Protein AF-0000000077124463 (afdb_homodimer)

pLDDT: mean 80.36, std 15.39, range [31.59, 98.25]

Organism: Malacoplasma penetrans (strain HF-2) (NCBI:txid272633)

Nearest PDB structures (foldseek):
  1mzb-assembly1_A  TM=8.045E-01  e=4.209E-10  Pseudomonas aeruginosa
  4raz-assembly1_A  TM=6.970E-01  e=4.795E-10  Magnetospirillum gryphiswaldense MSR-1 v2
  4rb2-assembly1_D  TM=6.882E-01  e=5.830E-10  Magnetospirillum gryphiswaldense MSR-1 v2
  4i7h-assembly1_A  TM=5.762E-01  e=2.910E-08  Streptococcus pyogenes MGAS315
  4lmy-assembly1_B  TM=5.750E-01  e=1.390E-07  Streptococcus pyogenes NS88.2

Sequence (288 aa):
MKRIMANQKLLEKLNNNKNVRITKIRINILECLNDGYHGHTIKDIIDHLNSKGEKVNVSSVYNTINFLIEEGIIEIVNTLDSKEQAYELINKEDLHIHLYDVTNNKLDKVALPKEIEKAITDFLDSKNLTYENIKLDIYAKKKKMKRIMANQKLLEKLNNNKNVRITKIRINILECLNDGYHGHTIKDIIDHLNSKGEKVNVSSVYNTINFLIEEGIIEIVNTLDSKEQAYELINKEDLHIHLYDVTNNKLDKVALPKEIEKAITDFLDSKNLTYENIKLDIYAKKKK

Solvent-accessible surface area (backbone atoms only — not comparable to full-atom values): 16083 Å² total; per-residue (Å²): 109,70,69,54,47,53,50,44,55,48,47,43,52,44,55,69,39,80,82,48,81,87,42,74,67,56,51,53,50,49,52,54,37,64,50,68,93,53,62,41,32,66,65,52,49,50,52,52,38,46,75,71,68,44,90,72,58,70,66,57,52,52,51,47,50,51,50,35,40,74,70,59,45,32,41,82,40,85,44,91,86,43,100,46,63,16,31,30,64,60,44,78,89,63,43,41,29,44,38,30,31,68,79,77,72,42,79,43,77,39,74,55,51,66,64,38,51,47,35,49,49,53,57,31,47,78,68,48,33,44,73,72,42,65,46,39,38,35,34,24,32,73,58,129,109,70,69,54,47,54,49,44,54,48,48,44,52,44,55,68,37,80,82,47,81,86,42,71,66,55,51,52,50,50,54,53,37,65,50,68,93,54,63,41,31,66,64,53,48,51,53,52,37,46,75,70,69,46,89,72,56,70,65,56,52,50,50,48,50,52,49,35,38,75,70,59,45,32,43,83,40,84,44,94,86,41,100,47,63,16,32,31,64,60,44,76,89,63,43,41,28,45,38,29,31,68,77,75,73,42,79,43,77,38,72,54,50,67,63,38,51,47,36,49,49,52,55,31,48,77,68,49,31,41,73,72,42,66,47,40,38,36,35,23,34,71,59,130

Structure (mmCIF, N/CA/C/O backbone):
data_AF-0000000077124463-model_v1
#
loop_
_entity.id
_entity.type
_entity.pdbx_description
1 polymer 'Ferric uptake regulation protein'
#
loop_
_atom_site.group_PDB
_atom_site.id
_atom_site.type_symbol
_atom_site.label_atom_id
_atom_site.label_alt_id
_atom_site.label_comp_id
_atom_site.label_asym_id
_atom_site.label_entity_id
_atom_site.label_seq_id
_atom_site.pdbx_PDB_ins_code
_atom_site.Cartn_x
_atom_site.Cartn_y
_atom_site.Cartn_z
_atom_site.occupancy
_atom_site.B_iso_or_equiv
_atom_site.auth_seq_id
_atom_site.auth_comp_id
_atom_site.auth_asym_id
_atom_site.auth_atom_id
_atom_site.pdbx_PDB_model_num
ATOM 1 N N . MET A 1 1 ? -1.363 -28.906 4.496 1 31.59 1 MET A N 1
ATOM 2 C CA . MET A 1 1 ? -2.092 -29.062 3.238 1 31.59 1 MET A CA 1
ATOM 3 C C . MET A 1 1 ? -2.391 -27.688 2.619 1 31.59 1 MET A C 1
ATOM 5 O O . MET A 1 1 ? -2.514 -27.578 1.398 1 31.59 1 MET A O 1
ATOM 9 N N . LYS A 1 2 ? -2.73 -26.812 3.559 1 38.75 2 LYS A N 1
ATOM 10 C CA . LYS A 1 2 ? -3.135 -25.469 3.113 1 38.75 2 LYS A CA 1
ATOM 11 C C . LYS A 1 2 ? -1.985 -24.766 2.408 1 38.75 2 LYS A C 1
ATOM 13 O O . LYS A 1 2 ? -2.207 -24 1.46 1 38.75 2 LYS A O 1
ATOM 18 N N . ARG A 1 3 ? -0.81 -25.016 2.988 1 40.81 3 ARG A N 1
ATOM 19 C CA . ARG A 1 3 ? 0.419 -24.453 2.451 1 40.81 3 ARG A CA 1
ATOM 20 C C . ARG A 1 3 ? 0.709 -24.984 1.053 1 40.81 3 ARG A C 1
ATOM 22 O O . ARG A 1 3 ? 1.141 -24.234 0.173 1 40.81 3 ARG A O 1
ATOM 29 N N . ILE A 1 4 ? 0.451 -26.219 0.899 1 42.56 4 ILE A N 1
ATOM 30 C CA . ILE A 1 4 ? 0.667 -26.938 -0.347 1 42.56 4 ILE A CA 1
ATOM 31 C C . ILE A 1 4 ? -0.27 -26.406 -1.427 1 42.56 4 ILE A C 1
ATOM 33 O O . ILE A 1 4 ? 0.137 -26.219 -2.578 1 42.56 4 ILE A O 1
ATOM 37 N N . MET A 1 5 ? -1.378 -26.25 -1.011 1 44.56 5 MET A N 1
ATOM 38 C CA . MET A 1 5 ? -2.408 -25.875 -1.978 1 44.56 5 MET A CA 1
ATOM 39 C C . MET A 1 5 ? -2.186 -24.453 -2.492 1 44.56 5 MET A C 1
ATOM 41 O O . MET A 1 5 ? -2.439 -24.172 -3.664 1 44.56 5 MET A O 1
ATOM 45 N N . ALA A 1 6 ? -1.772 -23.672 -1.642 1 49.47 6 ALA A N 1
ATOM 46 C CA . ALA A 1 6 ? -1.488 -22.297 -2.057 1 49.47 6 ALA A CA 1
ATOM 47 C C . ALA A 1 6 ? -0.362 -22.25 -3.084 1 49.47 6 ALA A C 1
ATOM 49 O O . ALA A 1 6 ? -0.434 -21.516 -4.066 1 49.47 6 ALA A O 1
ATOM 50 N N . ASN A 1 7 ? 0.675 -23.094 -2.826 1 50.59 7 ASN A N 1
ATOM 51 C CA . ASN A 1 7 ? 1.762 -23.234 -3.787 1 50.59 7 ASN A CA 1
ATOM 52 C C . ASN A 1 7 ? 1.256 -23.766 -5.129 1 50.59 7 ASN A C 1
ATOM 54 O O . ASN A 1 7 ? 1.703 -23.312 -6.184 1 50.59 7 ASN A O 1
ATOM 58 N N . GLN A 1 8 ? 0.424 -24.688 -4.969 1 49.94 8 GLN A N 1
ATOM 59 C CA . GLN A 1 8 ? -0.068 -25.281 -6.211 1 49.94 8 GLN A CA 1
ATOM 60 C C . GLN A 1 8 ? -0.8 -24.234 -7.059 1 49.94 8 GLN A C 1
ATOM 62 O O . GLN A 1 8 ? -0.602 -24.172 -8.273 1 49.94 8 GLN A O 1
ATOM 67 N N . LYS A 1 9 ? -1.772 -23.672 -6.441 1 53.94 9 LYS A N 1
ATOM 68 C CA . LYS A 1 9 ? -2.539 -22.672 -7.195 1 53.94 9 LYS A CA 1
ATOM 69 C C . LYS A 1 9 ? -1.63 -21.578 -7.75 1 53.94 9 LYS A C 1
ATOM 71 O O . LYS A 1 9 ? -1.832 -21.109 -8.875 1 53.94 9 LYS A O 1
ATOM 76 N N . LEU A 1 10 ? -0.663 -21.281 -6.945 1 56.47 10 LEU A N 1
ATOM 77 C CA . LEU A 1 10 ? 0.351 -20.344 -7.414 1 56.47 10 LEU A CA 1
ATOM 78 C C . LEU A 1 10 ? 1.085 -20.906 -8.625 1 56.47 10 LEU A C 1
ATOM 80 O O . LEU A 1 10 ? 1.299 -20.188 -9.609 1 56.47 10 LEU A O 1
ATOM 84 N N . LEU A 1 11 ? 1.426 -22.156 -8.422 1 58.22 11 LEU A N 1
ATOM 85 C CA . LEU A 1 11 ? 2.105 -22.828 -9.523 1 58.22 11 LEU A CA 1
ATOM 86 C C . LEU A 1 11 ? 1.204 -22.906 -10.75 1 58.22 11 LEU A C 1
ATOM 88 O O . LEU A 1 11 ? 1.669 -22.75 -11.883 1 58.22 11 LEU A O 1
ATOM 92 N N . GLU A 1 12 ? 0.059 -23.141 -10.445 1 57.91 12 GLU A N 1
ATOM 93 C CA . GLU A 1 12 ? -0.883 -23.203 -11.562 1 57.91 12 GLU A CA 1
ATOM 94 C C . GLU A 1 12 ? -1.032 -21.828 -12.234 1 57.91 12 GLU A C 1
ATOM 96 O O . GLU A 1 12 ? -1.103 -21.75 -13.461 1 57.91 12 GLU A O 1
ATOM 101 N N . LYS A 1 13 ? -1.136 -20.906 -11.445 1 57.5 13 LYS A N 1
ATOM 102 C CA . LYS A 1 13 ? -1.202 -19.562 -12.008 1 57.5 13 LYS A CA 1
ATOM 103 C C . LYS A 1 13 ? 0.052 -19.234 -12.82 1 57.5 13 LYS A C 1
ATOM 105 O O . LYS A 1 13 ? -0.027 -18.609 -13.875 1 57.5 13 LYS A O 1
ATOM 110 N N . LEU A 1 14 ? 1.059 -19.609 -12.273 1 59.59 14 LEU A N 1
ATOM 111 C CA . LEU A 1 14 ? 2.318 -19.391 -12.977 1 59.59 14 LEU A CA 1
ATOM 112 C C . LEU A 1 14 ? 2.375 -20.234 -14.258 1 59.59 14 LEU A C 1
ATOM 114 O O . LEU A 1 14 ? 2.902 -19.781 -15.273 1 59.59 14 LEU A O 1
ATOM 118 N N . ASN A 1 15 ? 1.835 -21.406 -14.164 1 57.34 15 ASN A N 1
ATOM 119 C CA . ASN A 1 15 ? 1.804 -22.281 -15.336 1 57.34 15 ASN A CA 1
ATOM 120 C C . ASN A 1 15 ? 0.792 -21.797 -16.375 1 57.34 15 ASN A C 1
ATOM 122 O O . ASN A 1 15 ? 1.009 -21.953 -17.578 1 57.34 15 ASN A O 1
ATOM 126 N N . ASN A 1 16 ? -0.316 -21.484 -15.859 1 53.19 16 ASN A N 1
ATOM 127 C CA . ASN A 1 16 ? -1.351 -21.078 -16.797 1 53.19 16 ASN A CA 1
ATOM 128 C C . ASN A 1 16 ? -0.976 -19.781 -17.516 1 53.19 16 ASN A C 1
ATOM 130 O O . ASN A 1 16 ? -1.589 -19.438 -18.531 1 53.19 16 ASN A O 1
ATOM 134 N N . ASN A 1 17 ? -0.201 -19.094 -16.875 1 50.47 17 ASN A N 1
ATOM 135 C CA . ASN A 1 17 ? 0.282 -17.938 -17.625 1 50.47 17 ASN A CA 1
ATOM 136 C C . ASN A 1 17 ? 1.346 -18.344 -18.641 1 50.47 17 ASN A C 1
ATOM 138 O O . ASN A 1 17 ? 2.48 -18.641 -18.281 1 50.47 17 ASN A O 1
ATOM 142 N N . LYS A 1 18 ? 0.891 -18.969 -19.75 1 51.75 18 LYS A N 1
ATOM 143 C CA . LYS A 1 18 ? 1.588 -19.516 -20.906 1 51.75 18 LYS A CA 1
ATOM 144 C C . LYS A 1 18 ? 2.975 -18.891 -21.047 1 51.75 18 LYS A C 1
ATOM 146 O O . LYS A 1 18 ? 3.889 -19.531 -21.578 1 51.75 18 LYS A O 1
ATOM 151 N N . ASN A 1 19 ? 3.184 -17.641 -20.672 1 51.19 19 ASN A N 1
ATOM 152 C CA . ASN A 1 19 ? 4.438 -17 -21.062 1 51.19 19 ASN A CA 1
ATOM 153 C C . ASN A 1 19 ? 5.406 -16.922 -19.875 1 51.19 19 ASN A C 1
ATOM 155 O O . ASN A 1 19 ? 6.426 -16.234 -19.953 1 51.19 19 ASN A O 1
ATOM 159 N N . VAL A 1 20 ? 5 -17.484 -18.781 1 55.34 20 VAL A N 1
ATOM 160 C CA . VAL A 1 20 ? 5.941 -17.328 -17.688 1 55.34 20 VAL A CA 1
ATOM 161 C C . VAL A 1 20 ? 6.762 -18.609 -17.516 1 55.34 20 VAL A C 1
ATOM 163 O O . VAL A 1 20 ? 6.207 -19.672 -17.219 1 55.34 20 VAL A O 1
ATOM 166 N N . ARG A 1 21 ? 8 -18.672 -17.984 1 59.75 21 ARG A N 1
ATOM 167 C CA . ARG A 1 21 ? 8.945 -19.75 -17.734 1 59.75 21 ARG A CA 1
ATOM 168 C C . ARG A 1 21 ? 9.156 -19.953 -16.234 1 59.75 21 ARG A C 1
ATOM 170 O O . ARG A 1 21 ? 9.555 -19.031 -15.531 1 59.75 21 ARG A O 1
ATOM 177 N N . ILE A 1 22 ? 8.547 -21.016 -15.688 1 66.44 22 ILE A N 1
ATOM 178 C CA . ILE A 1 22 ? 8.781 -21.391 -14.297 1 66.44 22 ILE A CA 1
ATOM 179 C C . ILE A 1 22 ? 10.25 -21.797 -14.117 1 66.44 22 ILE A C 1
ATOM 181 O O . ILE A 1 22 ? 10.727 -22.734 -14.75 1 66.44 22 ILE A O 1
ATOM 185 N N . THR A 1 23 ? 10.984 -20.828 -13.484 1 75.56 23 THR A N 1
ATOM 186 C CA . THR A 1 23 ? 12.375 -21.125 -13.18 1 75.56 23 THR A CA 1
ATOM 187 C C . THR A 1 23 ? 12.531 -21.516 -11.711 1 75.56 23 THR A C 1
ATOM 189 O O . THR A 1 23 ? 11.641 -21.25 -10.898 1 75.56 23 THR A O 1
ATOM 192 N N . LYS A 1 24 ? 13.555 -22.234 -11.484 1 77.44 24 LYS A N 1
ATOM 193 C CA . LYS A 1 24 ? 13.844 -22.688 -10.125 1 77.44 24 LYS A CA 1
ATOM 194 C C . LYS A 1 24 ? 13.844 -21.516 -9.148 1 77.44 24 LYS A C 1
ATOM 196 O O . LYS A 1 24 ? 13.312 -21.625 -8.039 1 77.44 24 LYS A O 1
ATOM 201 N N . ILE A 1 25 ? 14.375 -20.438 -9.523 1 79.38 25 ILE A N 1
ATOM 202 C CA . ILE A 1 25 ? 14.484 -19.281 -8.648 1 79.38 25 ILE A CA 1
ATOM 203 C C . ILE A 1 25 ? 13.094 -18.75 -8.32 1 79.38 25 ILE A C 1
ATOM 205 O O . ILE A 1 25 ? 12.82 -18.359 -7.184 1 79.38 25 ILE A O 1
ATOM 209 N N . ARG A 1 26 ? 12.195 -18.766 -9.297 1 76.12 26 ARG A N 1
ATOM 210 C CA . ARG A 1 26 ? 10.844 -18.281 -9.078 1 76.12 26 ARG A CA 1
ATOM 211 C C . ARG A 1 26 ? 10.086 -19.156 -8.086 1 76.12 26 ARG A C 1
ATOM 213 O O . ARG A 1 26 ? 9.398 -18.656 -7.195 1 76.12 26 ARG A O 1
ATOM 220 N N . ILE A 1 27 ? 10.312 -20.328 -8.234 1 78.38 27 ILE A N 1
ATOM 221 C CA . ILE A 1 27 ? 9.648 -21.281 -7.34 1 78.38 27 ILE A CA 1
ATOM 222 C C . ILE A 1 27 ? 10.164 -21.078 -5.914 1 78.38 27 ILE A C 1
ATOM 224 O O . ILE A 1 27 ? 9.375 -21.047 -4.965 1 78.38 27 ILE A O 1
ATOM 228 N N . ASN A 1 28 ? 11.43 -20.984 -5.777 1 80.88 28 ASN A N 1
ATOM 229 C CA . ASN A 1 28 ? 12.023 -20.828 -4.453 1 80.88 28 ASN A CA 1
ATOM 230 C C . ASN A 1 28 ? 11.555 -19.547 -3.781 1 80.88 28 ASN A C 1
ATOM 232 O O . ASN A 1 28 ? 11.312 -19.516 -2.572 1 80.88 28 ASN A O 1
ATOM 236 N N . ILE A 1 29 ? 11.445 -18.531 -4.535 1 85.06 29 ILE A N 1
ATOM 237 C CA . ILE A 1 29 ? 10.977 -17.266 -3.992 1 85.06 29 ILE A CA 1
ATOM 238 C C . ILE A 1 29 ? 9.523 -17.391 -3.543 1 85.06 29 ILE A C 1
ATOM 240 O O . ILE A 1 29 ? 9.156 -16.922 -2.465 1 85.06 29 ILE A O 1
ATOM 244 N N . LEU A 1 30 ? 8.812 -18.031 -4.32 1 82.81 30 LEU A N 1
ATOM 245 C CA . LEU A 1 30 ? 7.41 -18.234 -3.977 1 82.81 30 LEU A CA 1
ATOM 246 C C . LEU A 1 30 ? 7.277 -19.078 -2.711 1 82.81 30 LEU A C 1
ATOM 248 O O . LEU A 1 30 ? 6.41 -18.812 -1.874 1 82.81 30 LEU A O 1
ATOM 252 N N . GLU A 1 31 ? 8.094 -20.016 -2.615 1 79.75 31 GLU A N 1
ATOM 253 C CA . GLU A 1 31 ? 8.102 -20.828 -1.407 1 79.75 31 GLU A CA 1
ATOM 254 C C . GLU A 1 31 ? 8.438 -20 -0.174 1 79.75 31 GLU A C 1
ATOM 256 O O . GLU A 1 31 ? 7.832 -20.172 0.887 1 79.75 31 GLU A O 1
ATOM 261 N N . CYS A 1 32 ? 9.406 -19.203 -0.332 1 82.06 32 CYS A N 1
ATOM 262 C CA . CYS A 1 32 ? 9.773 -18.312 0.755 1 82.06 32 CYS A CA 1
ATOM 263 C C . CYS A 1 32 ? 8.594 -17.438 1.178 1 82.06 32 CYS A C 1
ATOM 265 O O . CYS A 1 32 ? 8.305 -17.312 2.369 1 82.06 32 CYS A O 1
ATOM 267 N N . LEU A 1 33 ? 7.863 -16.953 0.166 1 85.06 33 LEU A N 1
ATOM 268 C CA . LEU A 1 33 ? 6.785 -16 0.428 1 85.06 33 LEU A CA 1
ATOM 269 C C . LEU A 1 33 ? 5.559 -16.719 0.993 1 85.06 33 LEU A C 1
ATOM 271 O O . LEU A 1 33 ? 4.699 -16.078 1.608 1 85.06 33 LEU A O 1
ATOM 275 N N . ASN A 1 34 ? 5.492 -17.891 0.731 1 75.31 34 ASN A N 1
ATOM 276 C CA . ASN A 1 34 ? 4.379 -18.672 1.252 1 75.31 34 ASN A CA 1
ATOM 277 C C . ASN A 1 34 ? 4.559 -19 2.732 1 75.31 34 ASN A C 1
ATOM 279 O O . ASN A 1 34 ? 3.609 -19.406 3.406 1 75.31 34 ASN A O 1
ATOM 283 N N . ASP A 1 35 ? 5.805 -18.719 3.076 1 64.06 35 ASP A N 1
ATOM 284 C CA . ASP A 1 35 ? 6.09 -19.031 4.473 1 64.06 35 ASP A CA 1
ATOM 285 C C . ASP A 1 35 ? 5.711 -17.859 5.383 1 64.06 35 ASP A C 1
ATOM 287 O O . ASP A 1 35 ? 6.27 -16.766 5.266 1 64.06 35 ASP A O 1
ATOM 291 N N . GLY A 1 36 ? 4.691 -18.141 6.203 1 59.09 36 GLY A N 1
ATOM 292 C CA . GLY A 1 36 ? 4.383 -17.266 7.324 1 59.09 36 GLY A CA 1
ATOM 293 C C . GLY A 1 36 ? 3.395 -16.172 6.969 1 59.09 36 GLY A C 1
ATOM 294 O O . GLY A 1 36 ? 2.908 -16.109 5.84 1 59.09 36 GLY A O 1
ATOM 295 N N . TYR A 1 37 ? 2.998 -15.5 8.008 1 58.41 37 TYR A N 1
ATOM 296 C CA . TYR A 1 37 ? 1.967 -14.469 8 1 58.41 37 TYR A CA 1
ATOM 297 C C . TYR A 1 37 ? 2.584 -13.078 7.91 1 58.41 37 TYR A C 1
ATOM 299 O O . TYR A 1 37 ? 1.955 -12.086 8.289 1 58.41 37 TYR A O 1
ATOM 307 N N . HIS A 1 38 ? 3.947 -13.102 7.445 1 71.38 38 HIS A N 1
ATOM 308 C CA . HIS A 1 38 ? 4.527 -11.766 7.395 1 71.38 38 HIS A CA 1
ATOM 309 C C . HIS A 1 38 ? 5.09 -11.461 6.012 1 71.38 38 HIS A C 1
ATOM 311 O O . HIS A 1 38 ? 5.27 -12.367 5.195 1 71.38 38 HIS A O 1
ATOM 317 N N . GLY A 1 39 ? 5.184 -10.25 5.609 1 83.62 39 GLY A N 1
ATOM 318 C CA . GLY A 1 39 ? 5.91 -9.828 4.422 1 83.62 39 GLY A CA 1
ATOM 319 C C . GLY A 1 39 ? 7.395 -10.141 4.488 1 83.62 39 GLY A C 1
ATOM 320 O O . GLY A 1 39 ? 8 -10.078 5.559 1 83.62 39 GLY A O 1
ATOM 321 N N . HIS A 1 40 ? 7.941 -10.594 3.434 1 88.62 40 HIS A N 1
ATOM 322 C CA . HIS A 1 40 ? 9.367 -10.906 3.352 1 88.62 40 HIS A CA 1
ATOM 323 C C . HIS A 1 40 ? 10.125 -9.828 2.586 1 88.62 40 HIS A C 1
ATOM 325 O O . HIS A 1 40 ? 9.734 -9.461 1.471 1 88.62 40 HIS A O 1
ATOM 331 N N . THR A 1 41 ? 11.164 -9.336 3.223 1 88.31 41 THR A N 1
ATOM 332 C CA . THR A 1 41 ? 12.016 -8.375 2.537 1 88.31 41 THR A CA 1
ATOM 333 C C . THR A 1 41 ? 12.922 -9.07 1.528 1 88.31 41 THR A C 1
ATOM 335 O O . THR A 1 41 ? 13 -10.305 1.504 1 88.31 41 THR A O 1
ATOM 338 N N . ILE A 1 42 ? 13.555 -8.219 0.701 1 89.12 42 ILE A N 1
ATOM 339 C CA . ILE A 1 42 ? 14.516 -8.781 -0.238 1 89.12 42 ILE A CA 1
ATOM 340 C C . ILE A 1 42 ? 15.609 -9.523 0.527 1 89.12 42 ILE A C 1
ATOM 342 O O . ILE A 1 42 ? 16.031 -10.609 0.119 1 89.12 42 ILE A O 1
ATOM 346 N N . LYS A 1 43 ? 16.016 -8.945 1.583 1 89.12 43 LYS A N 1
ATOM 347 C CA . LYS A 1 43 ? 17.016 -9.609 2.418 1 89.12 43 LYS A CA 1
ATOM 348 C C . LYS A 1 43 ? 16.531 -10.969 2.895 1 89.12 43 LYS A C 1
ATOM 350 O O . LYS A 1 43 ? 17.266 -11.953 2.854 1 89.12 43 LYS A O 1
ATOM 355 N N . ASP A 1 44 ? 15.312 -11.031 3.406 1 88.94 44 ASP A N 1
ATOM 356 C CA . ASP A 1 44 ? 14.703 -12.297 3.826 1 88.94 44 ASP A CA 1
ATOM 357 C C . ASP A 1 44 ? 14.75 -13.328 2.701 1 88.94 44 ASP A C 1
ATOM 359 O O . ASP A 1 44 ? 15.07 -14.492 2.932 1 88.94 44 ASP A O 1
ATOM 363 N N . ILE A 1 45 ? 14.383 -12.859 1.572 1 90.75 45 ILE A N 1
ATOM 364 C CA . ILE A 1 45 ? 14.281 -13.734 0.407 1 90.75 45 ILE A CA 1
ATOM 365 C C . ILE A 1 45 ? 15.664 -14.258 0.025 1 90.75 45 ILE A C 1
ATOM 367 O O . ILE A 1 45 ? 15.836 -15.453 -0.205 1 90.75 45 ILE A O 1
ATOM 371 N N . ILE A 1 46 ? 16.641 -13.383 -0.006 1 91.31 46 ILE A N 1
ATOM 3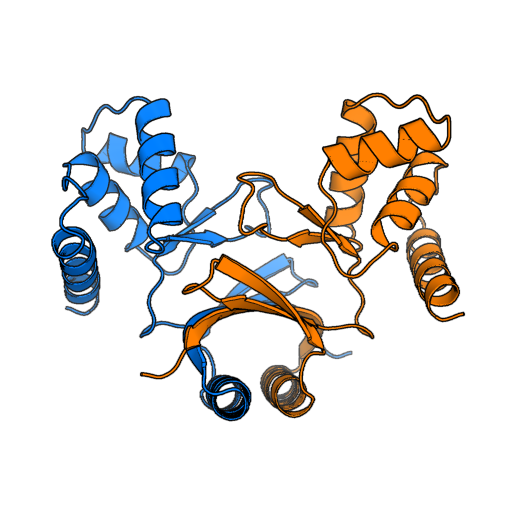72 C CA . ILE A 1 46 ? 18 -13.781 -0.347 1 91.31 46 ILE A CA 1
ATOM 373 C C . ILE A 1 46 ? 18.531 -14.773 0.689 1 91.31 46 ILE A C 1
ATOM 375 O O . ILE A 1 46 ? 19.141 -15.781 0.336 1 91.31 46 ILE A O 1
ATOM 379 N N . ASP A 1 47 ? 18.328 -14.438 1.924 1 90.81 47 ASP A N 1
ATOM 380 C CA . ASP A 1 47 ? 18.75 -15.336 2.994 1 90.81 47 ASP A CA 1
ATOM 381 C C . ASP A 1 47 ? 18.125 -16.719 2.832 1 90.81 47 ASP A C 1
ATOM 383 O O . ASP A 1 47 ? 18.781 -17.734 3.037 1 90.81 47 ASP A O 1
ATOM 387 N N . HIS A 1 48 ? 16.875 -16.766 2.557 1 87.56 48 HIS A N 1
ATOM 388 C CA . HIS A 1 48 ? 16.172 -18.031 2.336 1 87.56 48 HIS A CA 1
ATOM 389 C C . HIS A 1 48 ? 16.781 -18.797 1.165 1 87.56 48 HIS A C 1
ATOM 391 O O . HIS A 1 48 ? 17 -20 1.257 1 87.56 48 HIS A O 1
ATOM 397 N N . LEU A 1 49 ? 16.984 -18.094 0.101 1 88.06 49 LEU A N 1
ATOM 398 C CA . LEU A 1 49 ? 17.562 -18.719 -1.077 1 88.06 49 LEU A CA 1
ATOM 399 C C . LEU A 1 49 ? 18.938 -19.297 -0.762 1 88.06 49 LEU A C 1
ATOM 401 O O . LEU A 1 49 ? 19.266 -20.406 -1.177 1 88.06 49 LEU A O 1
ATOM 405 N N . ASN A 1 50 ? 19.734 -18.469 -0.056 1 88.31 50 ASN A N 1
ATOM 406 C CA . ASN A 1 50 ? 21.047 -18.938 0.35 1 88.31 50 ASN A CA 1
ATOM 407 C C . ASN A 1 50 ? 20.969 -20.188 1.214 1 88.31 50 ASN A C 1
ATOM 409 O O . ASN A 1 50 ? 21.781 -21.109 1.066 1 88.31 50 ASN A O 1
ATOM 413 N N . SER A 1 51 ? 20.094 -20.141 2.059 1 88.38 51 SER A N 1
ATOM 414 C CA . SER A 1 51 ? 19.938 -21.281 2.967 1 88.38 51 SER A CA 1
ATOM 415 C C . SER A 1 51 ? 19.594 -22.562 2.205 1 88.38 51 SER A C 1
ATOM 417 O O . SER A 1 51 ? 19.828 -23.656 2.693 1 88.38 51 SER A O 1
ATOM 419 N N . LYS A 1 52 ? 19.016 -22.391 1.045 1 84.19 52 LYS A N 1
ATOM 420 C CA . LYS A 1 52 ? 18.672 -23.547 0.21 1 84.19 52 LYS A CA 1
ATOM 421 C C . LYS A 1 52 ? 19.812 -23.891 -0.745 1 84.19 52 LYS A C 1
ATOM 423 O O . LYS A 1 52 ? 19.656 -24.781 -1.596 1 84.19 52 LYS A O 1
ATOM 428 N N . GLY A 1 53 ? 20.859 -23.172 -0.698 1 83.31 53 GLY A N 1
ATOM 429 C CA . GLY A 1 53 ? 22.016 -23.469 -1.509 1 83.31 53 GLY A CA 1
ATOM 430 C C . GLY A 1 53 ? 21.953 -22.875 -2.9 1 83.31 53 GLY A C 1
ATOM 431 O O . GLY A 1 53 ? 22.656 -23.328 -3.812 1 83.31 53 GLY A O 1
ATOM 432 N N . GLU A 1 54 ? 21 -22.047 -3.039 1 77 54 GLU A N 1
ATOM 433 C CA . GLU A 1 54 ? 20.875 -21.375 -4.324 1 77 54 GLU A CA 1
ATOM 434 C C . GLU A 1 54 ? 21.703 -20.094 -4.352 1 77 54 GLU A C 1
ATOM 436 O O . GLU A 1 54 ? 21.453 -19.172 -3.564 1 77 54 GLU A O 1
ATOM 441 N N . LYS A 1 55 ? 22.797 -20.109 -5.02 1 77.94 55 LYS A N 1
ATOM 442 C CA . LYS A 1 55 ? 23.578 -18.891 -5.191 1 77.94 55 LYS A CA 1
ATOM 443 C C . LYS A 1 55 ? 22.969 -17.984 -6.254 1 77.94 55 LYS A C 1
ATOM 445 O O . LYS A 1 55 ? 22.859 -18.375 -7.422 1 77.94 55 LYS A O 1
ATOM 450 N N . VAL A 1 56 ? 22.281 -16.984 -5.785 1 77.69 56 VAL A N 1
ATOM 451 C CA . VAL A 1 56 ? 21.625 -16.141 -6.766 1 77.69 56 VAL A CA 1
ATOM 452 C C . VAL A 1 56 ? 22.25 -14.75 -6.758 1 77.69 56 VAL A C 1
ATOM 454 O O . VAL A 1 56 ? 22.828 -14.328 -5.75 1 77.69 56 VAL A O 1
ATOM 457 N N . ASN A 1 57 ? 22.25 -14.164 -7.973 1 84.56 57 ASN A N 1
ATOM 458 C CA . ASN A 1 57 ? 22.578 -12.75 -8.125 1 84.56 57 ASN A CA 1
ATOM 459 C C . ASN A 1 57 ? 21.438 -11.852 -7.641 1 84.56 57 ASN A C 1
ATOM 461 O O . ASN A 1 57 ? 20.281 -12.125 -7.918 1 84.56 57 ASN A O 1
ATOM 465 N N . VAL A 1 58 ? 21.812 -10.883 -6.848 1 88.38 58 VAL A N 1
ATOM 466 C CA . VAL A 1 58 ? 20.859 -9.945 -6.285 1 88.38 58 VAL A CA 1
ATOM 467 C C . VAL A 1 58 ? 19.969 -9.391 -7.395 1 88.38 58 VAL A C 1
ATOM 469 O O . VAL A 1 58 ? 18.75 -9.273 -7.227 1 88.38 58 VAL A O 1
ATOM 472 N N . SER A 1 59 ? 20.531 -9.172 -8.5 1 90.88 59 SER A N 1
ATOM 473 C CA . SER A 1 59 ? 19.781 -8.609 -9.617 1 90.88 59 SER A CA 1
ATOM 474 C C . SER A 1 59 ? 18.703 -9.57 -10.102 1 90.88 59 SER A C 1
ATOM 476 O O . SER A 1 59 ? 17.594 -9.148 -10.453 1 90.88 59 SER A O 1
ATOM 478 N N . SER A 1 60 ? 18.969 -10.82 -10.102 1 87.19 60 SER A N 1
ATOM 479 C CA . SER A 1 60 ? 17.984 -11.812 -10.539 1 87.19 60 SER A CA 1
ATOM 480 C C . SER A 1 60 ? 16.812 -11.891 -9.578 1 87.19 60 SER A C 1
ATOM 482 O O . SER A 1 60 ? 15.672 -12.109 -9.992 1 87.19 60 SER A O 1
ATOM 484 N N . VAL A 1 61 ? 17.125 -11.703 -8.266 1 90.38 61 VAL A N 1
ATOM 485 C CA . VAL A 1 61 ? 16.062 -11.695 -7.266 1 90.38 61 VAL A CA 1
ATOM 486 C C . VAL A 1 61 ? 15.117 -10.523 -7.523 1 90.38 61 VAL A C 1
ATOM 488 O O . VAL A 1 61 ? 13.898 -10.711 -7.586 1 90.38 61 VAL A O 1
ATOM 491 N N . TYR A 1 62 ? 15.68 -9.414 -7.762 1 91.38 62 TYR A N 1
ATOM 492 C CA . TYR A 1 62 ? 14.867 -8.234 -8.023 1 91.38 62 TYR A CA 1
ATOM 493 C C . TYR A 1 62 ? 14.039 -8.406 -9.289 1 91.38 62 TYR A C 1
ATOM 495 O O . TYR A 1 62 ? 12.867 -8.039 -9.328 1 91.38 62 TYR A O 1
ATOM 503 N N . ASN A 1 63 ? 14.656 -8.961 -10.289 1 88.12 63 ASN A N 1
ATOM 504 C CA . ASN A 1 63 ? 13.953 -9.18 -11.555 1 88.12 63 ASN A CA 1
ATOM 505 C C . ASN A 1 63 ? 12.773 -10.125 -11.383 1 88.12 63 ASN A C 1
ATOM 507 O O . ASN A 1 63 ? 11.703 -9.891 -11.938 1 88.12 63 ASN A O 1
ATOM 511 N N . THR A 1 64 ? 13.055 -11.148 -10.633 1 88 64 THR A N 1
ATOM 512 C CA . THR A 1 64 ? 11.992 -12.117 -10.383 1 88 64 THR A CA 1
ATOM 513 C C . THR A 1 64 ? 10.859 -11.469 -9.578 1 88 64 THR A C 1
ATOM 515 O O . THR A 1 64 ? 9.688 -11.641 -9.906 1 88 64 THR A O 1
ATOM 518 N N . ILE A 1 65 ? 11.242 -10.719 -8.57 1 89 65 ILE A N 1
ATOM 519 C CA . ILE A 1 65 ? 10.258 -10.039 -7.742 1 89 65 ILE A CA 1
ATOM 520 C C . ILE A 1 65 ? 9.43 -9.078 -8.602 1 89 65 ILE A C 1
ATOM 522 O O . ILE A 1 65 ? 8.195 -9.094 -8.539 1 89 65 ILE A O 1
ATOM 526 N N . ASN A 1 66 ? 10.102 -8.328 -9.391 1 86.62 66 ASN A N 1
ATOM 527 C CA . ASN A 1 66 ? 9.398 -7.387 -10.258 1 86.62 66 ASN A CA 1
ATOM 528 C C . ASN A 1 66 ? 8.453 -8.102 -11.219 1 86.62 66 ASN A C 1
ATOM 530 O O . ASN A 1 66 ? 7.336 -7.641 -11.453 1 86.62 66 ASN A O 1
ATOM 534 N N . PHE A 1 67 ? 8.875 -9.141 -11.734 1 83.38 67 PHE A N 1
ATOM 535 C CA . PHE A 1 67 ? 8.055 -9.945 -12.633 1 83.38 67 PHE A CA 1
ATOM 536 C C . PHE A 1 67 ? 6.801 -10.445 -11.914 1 83.38 67 PHE A C 1
ATOM 538 O O . PHE A 1 67 ? 5.695 -10.352 -12.453 1 83.38 67 PHE A O 1
ATOM 545 N N . LEU A 1 68 ? 6.984 -10.992 -10.703 1 84.94 68 LEU A N 1
ATOM 546 C CA . LEU A 1 68 ? 5.871 -11.555 -9.945 1 84.94 68 LEU A CA 1
ATOM 547 C C . LEU A 1 68 ? 4.867 -10.469 -9.57 1 84.94 68 LEU A C 1
ATOM 549 O O . LEU A 1 68 ? 3.662 -10.719 -9.523 1 84.94 68 LEU A O 1
ATOM 553 N N . ILE A 1 69 ? 5.379 -9.289 -9.289 1 83.69 69 ILE A N 1
ATOM 554 C CA . ILE A 1 69 ? 4.508 -8.156 -9.008 1 83.69 69 ILE A CA 1
ATOM 555 C C . ILE A 1 69 ? 3.686 -7.82 -10.25 1 83.69 69 ILE A C 1
ATOM 557 O O . ILE A 1 69 ? 2.463 -7.676 -10.172 1 83.69 69 ILE A O 1
ATOM 561 N N . GLU A 1 70 ? 4.336 -7.762 -11.367 1 79.62 70 GLU A N 1
ATOM 562 C CA . GLU A 1 70 ? 3.686 -7.41 -12.625 1 79.62 70 GLU A CA 1
ATOM 563 C C . GLU A 1 70 ? 2.6 -8.422 -12.984 1 79.62 70 GLU A C 1
ATOM 565 O O . GLU A 1 70 ? 1.568 -8.055 -13.555 1 79.62 70 GLU A O 1
ATOM 570 N N . GLU A 1 71 ? 2.85 -9.586 -12.586 1 77.88 71 GLU A N 1
ATOM 571 C CA . GLU A 1 71 ? 1.907 -10.656 -12.906 1 77.88 71 GLU A CA 1
ATOM 572 C C . GLU A 1 71 ? 0.779 -10.719 -11.883 1 77.88 71 GLU A C 1
ATOM 574 O O . GLU A 1 71 ? -0.137 -11.531 -12.008 1 77.88 71 GLU A O 1
ATOM 579 N N . GLY A 1 72 ? 0.909 -9.977 -10.82 1 77.94 72 GLY A N 1
ATOM 580 C CA . GLY A 1 72 ? -0.135 -9.953 -9.805 1 77.94 72 GLY A CA 1
ATOM 581 C C . GLY A 1 72 ? -0.074 -11.133 -8.859 1 77.94 72 GLY A C 1
ATOM 582 O O . GLY A 1 72 ? -1.096 -11.547 -8.305 1 77.94 72 GLY A O 1
ATOM 583 N N . ILE A 1 73 ? 1.03 -11.68 -8.703 1 82.56 73 ILE A N 1
ATOM 584 C CA . ILE A 1 73 ? 1.2 -12.852 -7.852 1 82.56 73 ILE A CA 1
ATOM 585 C C . ILE A 1 73 ? 1.604 -12.406 -6.445 1 82.56 73 ILE A C 1
ATOM 587 O O . ILE A 1 73 ? 1.168 -13 -5.457 1 82.56 73 ILE A O 1
ATOM 591 N N . ILE A 1 74 ? 2.49 -11.43 -6.43 1 86.06 74 ILE A N 1
ATOM 592 C CA . ILE A 1 74 ? 2.879 -10.906 -5.125 1 86.06 74 ILE A CA 1
ATOM 593 C C . ILE A 1 74 ? 2.621 -9.406 -5.074 1 86.06 74 ILE A C 1
ATOM 595 O O . ILE A 1 74 ? 2.416 -8.766 -6.109 1 86.06 74 ILE A O 1
ATOM 599 N N . GLU A 1 75 ? 2.568 -8.906 -3.883 1 85.62 75 GLU A N 1
ATOM 600 C CA . GLU A 1 75 ? 2.354 -7.477 -3.676 1 85.62 75 GLU A CA 1
ATOM 601 C C . GLU A 1 75 ? 3.35 -6.91 -2.668 1 85.62 75 GLU A C 1
ATOM 603 O O . GLU A 1 75 ? 3.896 -7.648 -1.846 1 85.62 75 GLU A O 1
ATOM 608 N N . ILE A 1 76 ? 3.549 -5.605 -2.838 1 84.75 76 ILE A N 1
ATOM 609 C CA . ILE A 1 76 ? 4.414 -4.891 -1.909 1 84.75 76 ILE A CA 1
ATOM 610 C C . ILE A 1 76 ? 3.635 -4.527 -0.648 1 84.75 76 ILE A C 1
ATOM 612 O O . ILE A 1 76 ? 2.484 -4.09 -0.728 1 84.75 76 ILE A O 1
ATOM 616 N N . VAL A 1 77 ? 4.219 -4.789 0.477 1 82.88 77 VAL A N 1
ATOM 617 C CA . VAL A 1 77 ? 3.607 -4.383 1.737 1 82.88 77 VAL A CA 1
ATOM 618 C C . VAL A 1 77 ? 4.586 -3.523 2.533 1 82.88 77 VAL A C 1
ATOM 620 O O . VAL A 1 77 ? 5.801 -3.736 2.477 1 82.88 77 VAL A O 1
ATOM 623 N N . ASN A 1 78 ? 4.055 -2.463 3.164 1 70.44 78 ASN A N 1
ATOM 624 C CA . ASN A 1 78 ? 4.902 -1.605 3.988 1 70.44 78 ASN A CA 1
ATOM 625 C C . ASN A 1 78 ? 5.164 -2.227 5.355 1 70.44 78 ASN A C 1
ATOM 627 O O . ASN A 1 78 ? 4.277 -2.844 5.945 1 70.44 78 ASN A O 1
ATOM 631 N N . THR A 1 79 ? 6.441 -2.258 5.629 1 62.22 79 THR A N 1
ATOM 632 C CA . THR A 1 79 ? 6.793 -2.711 6.969 1 62.22 79 THR A CA 1
ATOM 633 C C . THR A 1 79 ? 6.793 -1.543 7.953 1 62.22 79 THR A C 1
ATOM 635 O O . THR A 1 79 ? 6.922 -0.385 7.547 1 62.22 79 THR A O 1
ATOM 638 N N . LEU A 1 80 ? 6.262 -1.695 9.281 1 58.69 80 LEU A N 1
ATOM 639 C CA . LEU A 1 80 ? 6.285 -0.657 10.305 1 58.69 80 LEU A CA 1
ATOM 640 C C . LEU A 1 80 ? 7.691 -0.09 10.469 1 58.69 80 LEU A C 1
ATOM 642 O O . LEU A 1 80 ? 7.859 1.114 10.68 1 58.69 80 LEU A O 1
ATOM 646 N N . ASP A 1 81 ? 8.617 -1.047 10.742 1 54.25 81 ASP A N 1
ATOM 647 C CA . ASP A 1 81 ? 9.938 -0.649 11.211 1 54.25 81 ASP A CA 1
ATOM 648 C C . ASP A 1 81 ? 10.836 -0.254 10.039 1 54.25 81 ASP A C 1
ATOM 650 O O . ASP A 1 81 ? 11.805 0.492 10.219 1 54.25 81 ASP A O 1
ATOM 654 N N . SER A 1 82 ? 10.641 -0.928 8.945 1 54 82 SER A N 1
ATOM 655 C CA . SER A 1 82 ? 11.758 -0.864 8.008 1 54 82 SER A CA 1
ATOM 656 C C . SER A 1 82 ? 11.383 -0.081 6.754 1 54 82 SER A C 1
ATOM 658 O O . SER A 1 82 ? 10.211 -0.032 6.371 1 54 82 SER A O 1
ATOM 660 N N . LYS A 1 83 ? 12.062 1.077 6.562 1 61.06 83 LYS A N 1
ATOM 661 C CA . LYS A 1 83 ? 12.125 1.769 5.277 1 61.06 83 LYS A CA 1
ATOM 662 C C . LYS A 1 83 ? 12.18 0.774 4.121 1 61.06 83 LYS A C 1
ATOM 664 O O . LYS A 1 83 ? 12.227 1.173 2.957 1 61.06 83 LYS A O 1
ATOM 669 N N . GLU A 1 84 ? 12.094 -0.54 4.578 1 70 84 GLU A N 1
ATOM 670 C CA . GLU A 1 84 ? 12.258 -1.515 3.504 1 70 84 GLU A CA 1
ATOM 671 C C . GLU A 1 84 ? 10.914 -2.049 3.033 1 70 84 GLU A C 1
ATOM 673 O O . GLU A 1 84 ? 9.984 -2.191 3.83 1 70 84 GLU A O 1
ATOM 678 N N . GLN A 1 85 ? 10.898 -2.33 1.801 1 78.81 85 GLN A N 1
ATOM 679 C CA . GLN A 1 85 ? 9.727 -2.963 1.196 1 78.81 85 GLN A CA 1
ATOM 680 C C . GLN A 1 85 ? 9.703 -4.461 1.483 1 78.81 85 GLN A C 1
ATOM 682 O O . GLN A 1 85 ? 10.75 -5.113 1.503 1 78.81 85 GLN A O 1
ATOM 687 N N . ALA A 1 86 ? 8.531 -4.918 1.865 1 87.88 86 ALA A N 1
ATOM 688 C CA . ALA A 1 86 ? 8.32 -6.359 1.977 1 87.88 86 ALA A CA 1
ATOM 689 C C . ALA A 1 86 ? 7.312 -6.848 0.94 1 87.88 86 ALA A C 1
ATOM 691 O O . ALA A 1 86 ? 6.633 -6.043 0.297 1 87.88 86 ALA A O 1
ATOM 692 N N . TYR A 1 87 ? 7.34 -8.195 0.79 1 89.06 87 TYR A N 1
ATOM 693 C CA . TYR A 1 87 ? 6.516 -8.781 -0.259 1 89.06 87 TYR A CA 1
ATOM 694 C C . TYR A 1 87 ? 5.68 -9.938 0.284 1 89.06 87 TYR A C 1
ATOM 696 O O . TYR A 1 87 ? 6.152 -10.719 1.112 1 89.06 87 TYR A O 1
ATOM 704 N N . GLU A 1 88 ? 4.488 -10.016 -0.188 1 88.44 88 GLU A N 1
ATOM 705 C CA . GLU A 1 88 ? 3.568 -11.078 0.189 1 88.44 88 GLU A CA 1
ATOM 706 C C . GLU A 1 88 ? 2.869 -11.664 -1.035 1 88.44 88 GLU A C 1
ATOM 708 O O . GLU A 1 88 ? 2.691 -10.977 -2.043 1 88.44 88 GLU A O 1
ATOM 713 N N . LEU A 1 89 ? 2.459 -12.898 -0.855 1 85.69 89 LEU A N 1
ATOM 714 C CA . LEU A 1 89 ? 1.64 -13.523 -1.89 1 85.69 89 LEU A CA 1
ATOM 715 C C . LEU A 1 89 ? 0.235 -12.93 -1.899 1 85.69 89 LEU A C 1
ATOM 717 O O . LEU A 1 89 ? -0.344 -12.672 -0.84 1 85.69 89 LEU A O 1
ATOM 721 N N . ILE A 1 90 ? -0.188 -12.742 -3.137 1 83.31 90 ILE A N 1
ATOM 722 C CA . ILE A 1 90 ? -1.586 -12.352 -3.281 1 83.31 90 ILE A CA 1
ATOM 723 C C . ILE A 1 90 ? -2.473 -13.594 -3.283 1 83.31 90 ILE A C 1
ATOM 725 O O . ILE A 1 90 ? -2.262 -14.516 -4.078 1 83.31 90 ILE A O 1
ATOM 729 N N . ASN A 1 91 ? -3.381 -13.664 -2.33 1 79.69 91 ASN A N 1
ATOM 730 C CA . ASN A 1 91 ? -4.289 -14.805 -2.207 1 79.69 91 ASN A CA 1
ATOM 731 C C . ASN A 1 91 ? -5.707 -14.352 -1.875 1 79.69 91 ASN A C 1
ATOM 733 O O . ASN A 1 91 ? -5.969 -13.883 -0.768 1 79.69 91 ASN A O 1
ATOM 737 N N . LYS A 1 92 ? -6.59 -14.641 -2.812 1 78.81 92 LYS A N 1
ATOM 738 C CA . LYS A 1 92 ? -7.98 -14.242 -2.631 1 78.81 92 LYS A CA 1
ATOM 739 C C . LYS A 1 92 ? -8.633 -15.008 -1.481 1 78.81 92 LYS A C 1
ATOM 741 O O . LYS A 1 92 ? -9.594 -14.531 -0.88 1 78.81 92 LYS A O 1
ATOM 746 N N . GLU A 1 93 ? -8.125 -16.125 -1.229 1 79.75 93 GLU A N 1
ATOM 747 C CA . GLU A 1 93 ? -8.703 -16.953 -0.173 1 79.75 93 GLU A CA 1
ATOM 748 C C . GLU A 1 93 ? -8.156 -16.562 1.196 1 79.75 93 GLU A C 1
ATOM 750 O O . GLU A 1 93 ? -8.625 -17.047 2.223 1 79.75 93 GLU A O 1
ATOM 755 N N . ASP A 1 94 ? -7.195 -15.742 1.198 1 82.88 94 ASP A N 1
ATOM 756 C CA . ASP A 1 94 ? -6.562 -15.328 2.445 1 82.88 94 ASP A CA 1
ATOM 757 C C . ASP A 1 94 ? -6.441 -13.805 2.521 1 82.88 94 ASP A C 1
ATOM 759 O O . ASP A 1 94 ? -5.363 -13.281 2.803 1 82.88 94 ASP A O 1
ATOM 763 N N . LEU A 1 95 ? -7.531 -13.211 2.17 1 89.31 95 LEU A N 1
ATOM 764 C CA . LEU A 1 95 ? -7.535 -11.75 2.293 1 89.31 95 LEU A CA 1
ATOM 765 C C . LEU A 1 95 ? -7.391 -11.328 3.75 1 89.31 95 LEU A C 1
ATOM 767 O O . LEU A 1 95 ? -7.977 -11.953 4.641 1 89.31 95 LEU A O 1
ATOM 771 N N . HIS A 1 96 ? -6.562 -10.469 4.012 1 90.25 96 HIS A N 1
ATOM 772 C CA . HIS A 1 96 ? -6.336 -10.023 5.383 1 90.25 96 HIS A CA 1
ATOM 773 C C . HIS A 1 96 ? -6.125 -8.516 5.445 1 90.25 96 HIS A C 1
ATOM 775 O O . HIS A 1 96 ? -5.926 -7.867 4.414 1 90.25 96 HIS A O 1
ATOM 781 N N . ILE A 1 97 ? -6.348 -7.996 6.629 1 92.25 97 ILE A N 1
ATOM 782 C CA . ILE A 1 97 ? -6.094 -6.594 6.941 1 92.25 97 ILE A CA 1
ATOM 783 C C . ILE A 1 97 ? -4.719 -6.449 7.59 1 92.25 97 ILE A C 1
ATOM 785 O O . ILE A 1 97 ? -4.34 -7.254 8.445 1 92.25 97 ILE A O 1
ATOM 789 N N . HIS A 1 98 ? -3.906 -5.559 7.09 1 91.31 98 HIS A N 1
ATOM 790 C CA . HIS A 1 98 ? -2.781 -5.074 7.883 1 91.31 98 HIS A CA 1
ATOM 791 C C . HIS A 1 98 ? -3.223 -3.988 8.859 1 91.31 98 HIS A C 1
ATOM 793 O O . HIS A 1 98 ? -3.5 -2.857 8.453 1 91.31 98 HIS A O 1
ATOM 799 N N . LEU A 1 99 ? -3.305 -4.363 10.094 1 92.69 99 LEU A N 1
ATOM 800 C CA . LEU A 1 99 ? -3.73 -3.457 11.156 1 92.69 99 LEU A CA 1
ATOM 801 C C . LEU A 1 99 ? -2.527 -2.914 11.922 1 92.69 99 LEU A C 1
ATOM 803 O O . LEU A 1 99 ? -1.878 -3.65 12.664 1 92.69 99 LEU A O 1
ATOM 807 N N . TYR A 1 100 ? -2.275 -1.684 11.672 1 89 100 TYR A N 1
ATOM 808 C CA . TYR A 1 100 ? -1.158 -1.02 12.336 1 89 100 TYR A CA 1
ATOM 809 C C . TYR A 1 100 ? -1.626 -0.28 13.578 1 89 100 TYR A C 1
ATOM 811 O O . TYR A 1 100 ? -2.463 0.623 13.5 1 89 1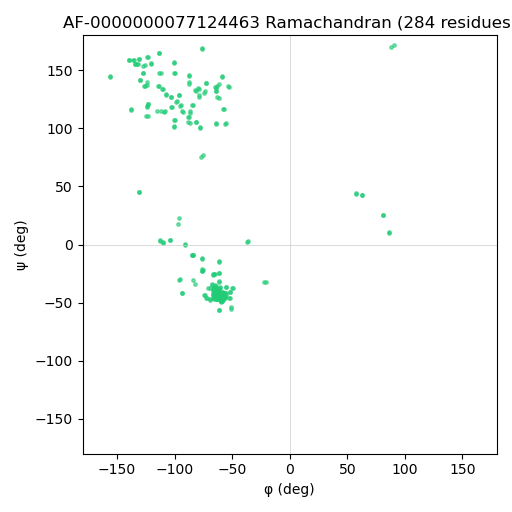00 TYR A O 1
ATOM 819 N N . ASP A 1 101 ? -1.094 -0.672 14.633 1 89.06 101 ASP A N 1
ATOM 820 C CA . ASP A 1 101 ? -1.325 0.072 15.867 1 89.06 101 ASP A CA 1
ATOM 821 C C . ASP A 1 101 ? -0.3 1.191 16.031 1 89.06 101 ASP A C 1
ATOM 823 O O . ASP A 1 101 ? 0.867 0.931 16.344 1 89.06 101 ASP A O 1
ATOM 827 N N . VAL A 1 102 ? -0.684 2.35 15.914 1 83.5 102 VAL A N 1
ATOM 828 C CA . VAL A 1 102 ? 0.236 3.482 15.891 1 83.5 102 VAL A CA 1
ATOM 829 C C . VAL A 1 102 ? 0.741 3.771 17.297 1 83.5 102 VAL A C 1
ATOM 831 O O . VAL A 1 102 ? 1.805 4.367 17.469 1 83.5 102 VAL A O 1
ATOM 834 N N . THR A 1 103 ? 0.025 3.338 18.297 1 81.88 103 THR A N 1
ATOM 835 C CA . THR A 1 103 ? 0.394 3.586 19.688 1 81.88 103 THR A CA 1
ATOM 836 C C . THR A 1 103 ? 1.575 2.711 20.094 1 81.88 103 THR A C 1
ATOM 838 O O . THR A 1 103 ? 2.508 3.182 20.75 1 81.88 103 THR A O 1
ATOM 841 N N . ASN A 1 104 ? 1.504 1.518 19.703 1 82.31 104 ASN A N 1
ATOM 842 C CA . ASN A 1 104 ? 2.545 0.592 20.141 1 82.31 104 ASN A CA 1
ATOM 843 C C . ASN A 1 104 ? 3.453 0.185 18.984 1 82.31 104 ASN A C 1
ATOM 845 O O . ASN A 1 104 ? 4.355 -0.637 19.156 1 82.31 104 ASN A O 1
ATOM 849 N N . ASN A 1 105 ? 3.221 0.708 17.781 1 81.12 105 ASN A N 1
ATOM 850 C CA . ASN A 1 105 ? 4.016 0.414 16.594 1 81.12 105 ASN A CA 1
ATOM 851 C C . ASN A 1 105 ? 4.035 -1.082 16.297 1 81.12 105 ASN A C 1
ATOM 853 O O . ASN A 1 105 ? 5.105 -1.668 16.109 1 81.12 105 ASN A O 1
ATOM 857 N N . LYS A 1 106 ? 2.918 -1.624 16.391 1 83.94 106 LYS A N 1
ATOM 858 C CA . LYS A 1 106 ? 2.75 -3.051 16.141 1 83.94 106 LYS A CA 1
ATOM 859 C C . LYS A 1 106 ? 1.882 -3.289 14.898 1 83.94 106 LYS A C 1
ATOM 861 O O . LYS A 1 106 ? 0.877 -2.604 14.703 1 83.94 106 LYS A O 1
ATOM 866 N N . LEU A 1 107 ? 2.283 -4.203 14.086 1 86.69 107 LEU A N 1
ATOM 867 C CA . LEU A 1 107 ? 1.511 -4.629 12.922 1 86.69 107 LEU A CA 1
ATOM 868 C C . LEU A 1 107 ? 0.827 -5.965 13.18 1 86.69 107 LEU A C 1
ATOM 870 O O . LEU A 1 107 ? 1.487 -6.949 13.523 1 86.69 107 LEU A O 1
ATOM 874 N N . ASP A 1 108 ? -0.463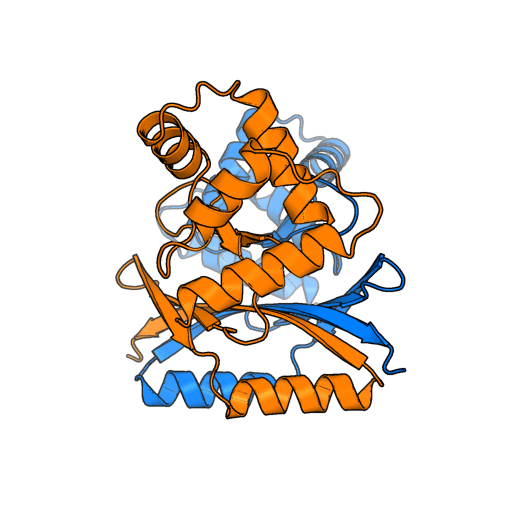 -5.988 13.133 1 88.5 108 ASP A N 1
ATOM 875 C CA . ASP A 1 108 ? -1.243 -7.215 13.242 1 88.5 108 ASP A CA 1
ATOM 876 C C . ASP A 1 108 ? -1.909 -7.562 11.914 1 88.5 108 ASP A C 1
ATOM 878 O O . ASP A 1 108 ? -2.512 -6.699 11.273 1 88.5 108 ASP A O 1
ATOM 882 N N . LYS A 1 109 ? -1.787 -8.836 11.562 1 89.19 109 LYS A N 1
ATOM 883 C CA . LYS A 1 109 ? -2.527 -9.328 10.406 1 89.19 109 LYS A CA 1
ATOM 884 C C . LYS A 1 109 ? -3.811 -10.039 10.836 1 89.19 109 LYS A C 1
ATOM 886 O O . LYS A 1 109 ? -3.771 -10.969 11.641 1 89.19 109 LYS A O 1
ATOM 891 N N . VAL A 1 110 ? -4.863 -9.547 10.328 1 92.5 110 VAL A N 1
ATOM 892 C CA . VAL A 1 110 ? -6.168 -10.094 10.688 1 92.5 110 VAL A CA 1
ATOM 893 C C . VAL A 1 110 ? -6.93 -10.477 9.422 1 92.5 110 VAL A C 1
ATOM 895 O O . VAL A 1 110 ? -6.914 -9.742 8.43 1 92.5 110 VAL A O 1
ATOM 898 N N . ALA A 1 111 ? -7.551 -11.695 9.516 1 93.5 111 ALA A N 1
ATOM 899 C CA . ALA A 1 111 ? -8.391 -12.078 8.383 1 93.5 111 ALA A CA 1
ATOM 900 C C . ALA A 1 111 ? -9.406 -10.984 8.062 1 93.5 111 ALA A C 1
ATOM 902 O O . ALA A 1 111 ? -9.984 -10.375 8.969 1 93.5 111 ALA A O 1
ATOM 903 N N . LEU A 1 112 ? -9.547 -10.695 6.789 1 95.38 112 LEU A N 1
ATOM 904 C CA . LEU A 1 112 ? -10.531 -9.703 6.395 1 95.38 112 LEU A CA 1
ATOM 905 C C . LEU A 1 112 ? -11.922 -10.094 6.887 1 95.38 112 LEU A C 1
ATOM 907 O O . LEU A 1 112 ? -12.469 -11.125 6.469 1 95.38 112 LEU A O 1
ATOM 911 N N . PRO A 1 113 ? -12.508 -9.297 7.766 1 96.81 113 PRO A N 1
ATOM 912 C CA . PRO A 1 113 ? -13.852 -9.617 8.258 1 96.81 113 PRO A CA 1
ATOM 913 C C . PRO A 1 113 ? -14.883 -9.703 7.141 1 96.81 113 PRO A C 1
ATOM 915 O O . PRO A 1 113 ? -14.852 -8.906 6.199 1 96.81 113 PRO A O 1
ATOM 918 N N . LYS A 1 114 ? -15.812 -10.633 7.32 1 96.56 114 LYS A N 1
ATOM 919 C CA . LYS A 1 114 ? -16.812 -10.891 6.297 1 96.56 114 LYS A CA 1
ATOM 920 C C . LYS A 1 114 ? -17.656 -9.648 6.023 1 96.56 114 LYS A C 1
ATOM 922 O O . LYS A 1 114 ? -18.031 -9.391 4.879 1 96.56 114 LYS A O 1
ATOM 927 N N . GLU A 1 115 ? -17.938 -8.906 7.035 1 97.62 115 GLU A N 1
ATOM 928 C CA . GLU A 1 115 ? -18.766 -7.711 6.891 1 97.62 115 GLU A CA 1
ATOM 929 C C . GLU A 1 115 ? -18.078 -6.656 6.031 1 97.62 115 GLU A C 1
ATOM 931 O O . GLU A 1 115 ? -18.734 -5.957 5.25 1 97.62 115 GLU A O 1
ATOM 936 N N . ILE A 1 116 ? -16.812 -6.496 6.184 1 98.06 116 ILE A N 1
ATOM 937 C CA . ILE A 1 116 ? -16.047 -5.547 5.379 1 98.06 116 ILE A CA 1
ATOM 938 C C . ILE A 1 116 ? -15.977 -6.035 3.934 1 98.06 116 ILE A C 1
ATOM 940 O O . ILE A 1 116 ? -16.203 -5.266 2.996 1 98.06 116 ILE A O 1
ATOM 944 N N . GLU A 1 117 ? -15.664 -7.277 3.77 1 97.62 117 GLU A N 1
ATOM 945 C CA . GLU A 1 117 ? -15.625 -7.855 2.428 1 97.62 117 GLU A CA 1
ATOM 946 C C . GLU A 1 117 ? -16.969 -7.68 1.715 1 97.62 117 GLU A C 1
ATOM 948 O O . GLU A 1 117 ? -17 -7.336 0.531 1 97.62 117 GLU A O 1
ATOM 953 N N . LYS A 1 118 ? -18 -7.969 2.43 1 98 118 LYS A N 1
ATOM 954 C CA . LYS A 1 118 ? -19.328 -7.836 1.854 1 98 118 LYS A CA 1
ATOM 955 C C . LYS A 1 118 ? -19.594 -6.398 1.41 1 98 118 LYS A C 1
ATOM 957 O O . LYS A 1 118 ? -20.125 -6.168 0.323 1 98 118 LYS A O 1
ATOM 962 N N . ALA A 1 119 ? -19.312 -5.477 2.264 1 98.12 119 ALA A N 1
A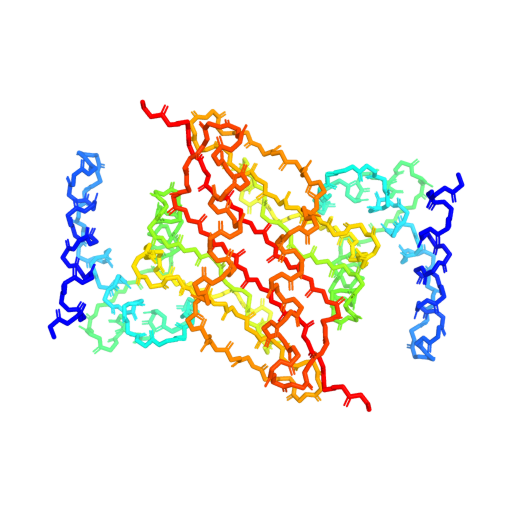TOM 963 C CA . ALA A 1 119 ? -19.5 -4.07 1.912 1 98.12 119 ALA A CA 1
ATOM 964 C C . ALA A 1 119 ? -18.734 -3.711 0.652 1 98.12 119 ALA A C 1
ATOM 966 O O . ALA A 1 119 ? -19.234 -2.988 -0.213 1 98.12 119 ALA A O 1
ATOM 967 N N . ILE A 1 120 ? -17.484 -4.207 0.529 1 98 120 ILE A N 1
ATOM 968 C CA . ILE A 1 120 ? -16.641 -3.947 -0.636 1 98 120 ILE A CA 1
ATOM 969 C C . ILE A 1 120 ? -17.266 -4.598 -1.871 1 98 120 ILE A C 1
ATOM 971 O O . ILE A 1 120 ? -17.359 -3.975 -2.93 1 98 120 ILE A O 1
ATOM 975 N N . THR A 1 121 ? -17.688 -5.809 -1.71 1 97.56 121 THR A N 1
ATOM 976 C CA . THR A 1 121 ? -18.281 -6.543 -2.822 1 97.56 121 THR A CA 1
ATOM 977 C C . THR A 1 121 ? -19.547 -5.855 -3.301 1 97.56 121 THR A C 1
ATOM 979 O O . THR A 1 121 ? -19.797 -5.754 -4.504 1 97.56 121 THR A O 1
ATOM 982 N N . ASP A 1 122 ? -20.359 -5.43 -2.344 1 98.25 122 ASP A N 1
ATOM 983 C CA . ASP A 1 122 ? -21.578 -4.703 -2.701 1 98.25 122 ASP A CA 1
ATOM 984 C C . ASP A 1 122 ? -21.234 -3.441 -3.498 1 98.25 122 ASP A C 1
ATOM 986 O O . ASP A 1 122 ? -21.906 -3.135 -4.492 1 98.25 122 ASP A O 1
ATOM 990 N N . PHE A 1 123 ? -20.312 -2.766 -3.086 1 97.81 123 PHE A N 1
ATOM 991 C CA . PHE A 1 123 ? -19.859 -1.562 -3.771 1 97.81 123 PHE A CA 1
ATOM 992 C C . PHE A 1 123 ? -19.406 -1.888 -5.188 1 97.81 123 PHE A C 1
ATOM 994 O O . PHE A 1 123 ? -19.781 -1.21 -6.145 1 97.81 123 PHE A O 1
ATOM 1001 N N . LEU A 1 124 ? -18.594 -2.889 -5.387 1 97.12 124 LEU A N 1
ATOM 1002 C CA . LEU A 1 124 ? -18.094 -3.291 -6.695 1 97.12 124 LEU A CA 1
ATOM 1003 C C . LEU A 1 124 ? -19.234 -3.764 -7.594 1 97.12 124 LEU A C 1
ATOM 1005 O O . LEU A 1 124 ? -19.234 -3.492 -8.797 1 97.12 124 LEU A O 1
ATOM 1009 N N . ASP A 1 125 ? -20.156 -4.469 -6.973 1 97.12 125 ASP A N 1
ATOM 1010 C CA . ASP A 1 125 ? -21.312 -4.957 -7.73 1 97.12 125 ASP A CA 1
ATOM 1011 C C . ASP A 1 125 ? -22.078 -3.801 -8.367 1 97.12 125 ASP A C 1
ATOM 1013 O O . ASP A 1 125 ? -22.531 -3.904 -9.508 1 97.12 125 ASP A O 1
ATOM 1017 N N . SER A 1 126 ? -22.219 -2.799 -7.609 1 96.44 126 SER A N 1
ATOM 1018 C CA . SER A 1 126 ? -22.938 -1.63 -8.102 1 96.44 126 SER A CA 1
ATOM 1019 C C . SER A 1 126 ? -22.234 -1.03 -9.32 1 96.44 126 SER A C 1
ATOM 1021 O O . SER A 1 126 ? -22.844 -0.252 -10.062 1 96.44 126 SER A O 1
ATOM 1023 N N . LYS A 1 127 ? -21.062 -1.374 -9.594 1 94.06 127 LYS A N 1
ATOM 1024 C CA . LYS A 1 127 ? -20.281 -0.876 -10.727 1 94.06 127 LYS A CA 1
ATOM 1025 C C . LYS A 1 127 ? -20.031 -1.982 -11.742 1 94.06 127 LYS A C 1
ATOM 1027 O O . LYS A 1 127 ? -19.234 -1.805 -12.672 1 94.06 127 LYS A O 1
ATOM 1032 N N . ASN A 1 128 ? -20.578 -3.09 -11.484 1 95.56 128 ASN A N 1
ATOM 1033 C CA . ASN A 1 128 ? -20.391 -4.273 -12.32 1 95.56 128 ASN A CA 1
ATOM 1034 C C . ASN A 1 128 ? -18.938 -4.723 -12.352 1 95.56 128 ASN A C 1
ATOM 1036 O O . ASN A 1 128 ? -18.406 -5.062 -13.406 1 95.56 128 ASN A O 1
ATOM 1040 N N . LEU A 1 129 ? -18.328 -4.691 -11.188 1 96 129 LEU A N 1
ATOM 1041 C CA . LEU A 1 129 ? -16.938 -5.117 -11.031 1 96 129 LEU A CA 1
ATOM 1042 C C . LEU A 1 129 ? -16.828 -6.262 -10.031 1 96 129 LEU A C 1
ATOM 1044 O O . LEU A 1 129 ? -17.734 -6.469 -9.219 1 96 129 LEU A O 1
ATOM 1048 N N . THR A 1 130 ? -15.781 -7.059 -10.133 1 95.69 130 THR A N 1
ATOM 1049 C CA . THR A 1 130 ? -15.352 -8.039 -9.148 1 95.69 130 THR A CA 1
ATOM 1050 C C . THR A 1 130 ? -13.875 -7.848 -8.797 1 95.69 130 THR A C 1
ATOM 1052 O O . THR A 1 130 ? -13.094 -7.398 -9.633 1 95.69 130 THR A O 1
ATOM 1055 N N . TYR A 1 131 ? -13.539 -8.148 -7.586 1 94.44 131 TYR A N 1
ATOM 1056 C CA . TYR A 1 131 ? -12.164 -7.875 -7.199 1 94.44 131 TYR A CA 1
ATOM 1057 C C . TYR A 1 131 ? -11.258 -9.055 -7.543 1 94.44 131 TYR A C 1
ATOM 1059 O O . TYR A 1 131 ? -11.68 -10.211 -7.48 1 94.44 131 TYR A O 1
ATOM 1067 N N . GLU A 1 132 ? -10.055 -8.727 -7.906 1 89.62 132 GLU A N 1
ATOM 1068 C CA . GLU A 1 132 ? -8.977 -9.695 -7.996 1 89.62 132 GLU A CA 1
ATOM 1069 C C . GLU A 1 132 ? -8.133 -9.703 -6.727 1 89.62 132 GLU A C 1
ATOM 1071 O O . GLU A 1 132 ? -7.551 -10.727 -6.359 1 89.62 132 GLU A O 1
ATOM 1076 N N . ASN A 1 133 ? -8.062 -8.57 -6.105 1 90.62 133 ASN A N 1
ATOM 1077 C CA . ASN A 1 133 ? -7.324 -8.383 -4.859 1 90.62 133 ASN A CA 1
ATOM 1078 C C . ASN A 1 133 ? -7.859 -7.195 -4.066 1 90.62 133 ASN A C 1
ATOM 1080 O O . ASN A 1 133 ? -8.344 -6.227 -4.648 1 90.62 133 ASN A O 1
ATOM 1084 N N . ILE A 1 134 ? -7.855 -7.324 -2.777 1 93.88 134 ILE A N 1
ATOM 1085 C CA . ILE A 1 134 ? -8.195 -6.242 -1.858 1 93.88 134 ILE A CA 1
ATOM 1086 C C . ILE A 1 134 ? -7.039 -6.012 -0.885 1 93.88 134 ILE A C 1
ATOM 1088 O O . ILE A 1 134 ? -6.645 -6.926 -0.154 1 93.88 134 ILE A O 1
ATOM 1092 N N . LYS A 1 135 ? -6.484 -4.875 -0.914 1 91.25 135 LYS A N 1
ATOM 1093 C CA . LYS A 1 135 ? -5.473 -4.469 0.054 1 91.25 135 LYS A CA 1
ATOM 1094 C C . LYS A 1 135 ? -6.02 -3.426 1.022 1 91.25 135 LYS A C 1
ATOM 1096 O O . LYS A 1 135 ? -6.355 -2.311 0.618 1 91.25 135 LYS A O 1
ATOM 1101 N N . LEU A 1 136 ? -6.078 -3.855 2.236 1 94.69 136 LEU A N 1
ATOM 1102 C CA . LEU A 1 136 ? -6.613 -2.969 3.264 1 94.69 136 LEU A CA 1
ATOM 1103 C C . LEU A 1 136 ? -5.617 -2.793 4.402 1 94.69 136 LEU A C 1
ATOM 1105 O O . LEU A 1 136 ? -5.309 -3.75 5.117 1 94.69 136 LEU A O 1
ATOM 1109 N N . ASP A 1 137 ? -5.074 -1.61 4.508 1 92.31 137 ASP A N 1
ATOM 1110 C CA . ASP A 1 137 ? -4.23 -1.199 5.629 1 92.31 137 ASP A CA 1
ATOM 1111 C C . ASP A 1 137 ? -4.961 -0.21 6.531 1 92.31 137 ASP A C 1
ATOM 1113 O O . ASP A 1 137 ? -5.473 0.807 6.062 1 92.31 137 ASP A O 1
ATOM 1117 N N . ILE A 1 138 ? -4.957 -0.512 7.793 1 94.06 138 ILE A N 1
ATOM 1118 C CA . ILE A 1 138 ? -5.598 0.388 8.742 1 94.06 138 ILE A CA 1
ATOM 1119 C C . ILE A 1 138 ? -4.586 0.826 9.805 1 94.06 138 ILE A C 1
ATOM 1121 O O . ILE A 1 138 ? -3.934 -0.012 10.43 1 94.06 138 ILE A O 1
ATOM 1125 N N . TYR A 1 139 ? -4.379 2.064 9.891 1 91.38 139 TYR A N 1
ATOM 1126 C CA . TYR A 1 139 ? -3.617 2.656 10.984 1 91.38 139 TYR A CA 1
ATOM 1127 C C . TYR A 1 139 ? -4.539 3.082 12.125 1 91.38 139 TYR A C 1
ATOM 1129 O O . TYR A 1 139 ? -5.375 3.973 11.953 1 91.38 139 TYR A O 1
ATOM 1137 N N . ALA A 1 140 ? -4.344 2.387 13.234 1 94.06 140 ALA A N 1
ATOM 1138 C CA . ALA A 1 140 ? -5.328 2.559 14.297 1 94.06 140 ALA A CA 1
ATOM 1139 C C . ALA A 1 140 ? -4.648 2.828 15.641 1 94.06 140 ALA A C 1
ATOM 1141 O O . ALA A 1 140 ? -3.443 2.611 15.789 1 94.06 140 ALA A O 1
ATOM 1142 N N . LYS A 1 141 ? -5.383 3.383 16.531 1 93.19 141 LYS A N 1
ATOM 1143 C CA . LYS A 1 141 ? -4.957 3.615 17.922 1 93.19 141 LYS A CA 1
ATOM 1144 C C . LYS A 1 141 ? -6.055 3.236 18.906 1 93.19 141 LYS A C 1
ATOM 1146 O O . LYS A 1 141 ? -7.223 3.119 18.531 1 93.19 141 LYS A O 1
ATOM 1151 N N . LYS A 1 142 ? -5.594 3.004 20.125 1 92 142 LYS A N 1
ATOM 1152 C CA . LYS A 1 142 ? -6.566 2.668 21.156 1 92 142 LYS A CA 1
ATOM 1153 C C . LYS A 1 142 ? -7.508 3.838 21.438 1 92 142 LYS A C 1
ATOM 1155 O O . LYS A 1 142 ? -7.082 4.992 21.469 1 92 142 LYS A O 1
ATOM 1160 N N . LYS A 1 143 ? -8.797 3.426 21.531 1 88.88 143 LYS A N 1
ATOM 1161 C CA . LYS A 1 143 ? -9.766 4.445 21.906 1 88.88 143 LYS A CA 1
ATOM 1162 C C . LYS A 1 143 ? -9.477 4.988 23.312 1 88.88 143 LYS A C 1
ATOM 1164 O O . LYS A 1 143 ? -9.062 4.238 24.188 1 88.88 143 LYS A O 1
ATOM 1169 N N . LYS A 1 144 ? -9.367 6.441 23.422 1 76.25 144 LYS A N 1
ATOM 1170 C CA . LYS A 1 144 ? -9.219 7.023 24.75 1 76.25 144 LYS A CA 1
ATOM 1171 C C . LYS A 1 144 ? -10.438 6.715 25.625 1 76.25 144 LYS A C 1
ATOM 1173 O O . LYS A 1 144 ? -11.547 6.562 25.125 1 76.25 144 LYS A O 1
ATOM 1178 N N . MET B 1 1 ? -11.875 26.766 -0.95 1 31.72 1 MET B N 1
ATOM 1179 C CA . MET B 1 1 ? -11.828 26.844 0.508 1 31.72 1 MET B CA 1
ATOM 1180 C C . MET B 1 1 ? -11.367 25.516 1.101 1 31.72 1 MET B C 1
ATOM 1182 O O . MET B 1 1 ? -10.812 25.469 2.199 1 31.72 1 MET B O 1
ATOM 1186 N N . LYS B 1 2 ? -11.875 24.469 0.396 1 38.53 2 LYS B N 1
ATOM 1187 C CA . LYS B 1 2 ? -11.594 23.141 0.904 1 38.53 2 LYS B CA 1
ATOM 1188 C C . LYS B 1 2 ? -10.102 22.828 0.85 1 38.53 2 LYS B C 1
ATOM 1190 O O . LYS B 1 2 ? -9.578 22.094 1.691 1 38.53 2 LYS B O 1
ATOM 1195 N N . ARG B 1 3 ? -9.508 23.375 -0.209 1 41.12 3 ARG B N 1
ATOM 1196 C CA . ARG B 1 3 ? -8.078 23.203 -0.435 1 41.12 3 ARG B CA 1
ATOM 1197 C C . ARG B 1 3 ? -7.262 23.906 0.644 1 41.12 3 ARG B C 1
ATOM 1199 O O . ARG B 1 3 ? -6.25 23.375 1.113 1 41.12 3 ARG B O 1
ATOM 1206 N N . ILE B 1 4 ? -7.742 25 0.989 1 42.25 4 ILE B N 1
ATOM 1207 C CA . ILE B 1 4 ? -7.125 25.859 1.992 1 42.25 4 ILE B CA 1
ATOM 1208 C C . ILE B 1 4 ? -7.184 25.188 3.359 1 42.25 4 ILE B C 1
ATOM 1210 O O . ILE B 1 4 ? -6.207 25.219 4.113 1 42.25 4 ILE B O 1
ATOM 1214 N N . MET B 1 5 ? -8.234 24.656 3.557 1 44.62 5 MET B N 1
ATOM 1215 C CA . MET B 1 5 ? -8.484 24.094 4.879 1 44.62 5 MET B CA 1
ATOM 1216 C C . MET B 1 5 ? -7.637 22.844 5.102 1 44.62 5 MET B C 1
ATOM 1218 O O . MET B 1 5 ? -7.164 22.594 6.215 1 44.62 5 MET B O 1
ATOM 1222 N N . ALA B 1 6 ? -7.5 22.109 4.098 1 49.94 6 ALA B N 1
ATOM 1223 C CA . ALA B 1 6 ? -6.66 20.922 4.211 1 49.94 6 A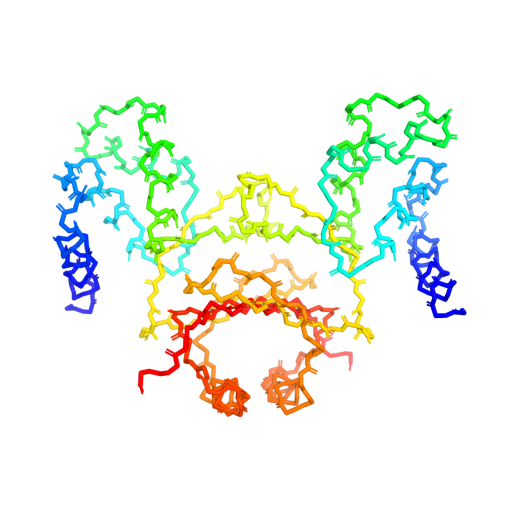LA B CA 1
ATOM 1224 C C . ALA B 1 6 ? -5.215 21.297 4.52 1 49.94 6 ALA B C 1
ATOM 1226 O O . ALA B 1 6 ? -4.559 20.641 5.336 1 49.94 6 ALA B O 1
ATOM 1227 N N . ASN B 1 7 ? -4.77 22.375 3.848 1 50.88 7 ASN B N 1
ATOM 1228 C CA . ASN B 1 7 ? -3.441 22.906 4.121 1 50.88 7 ASN B CA 1
ATOM 1229 C C . ASN B 1 7 ? -3.316 23.391 5.566 1 50.88 7 ASN B C 1
ATOM 1231 O O . ASN B 1 7 ? -2.281 23.188 6.203 1 50.88 7 ASN B O 1
ATOM 1235 N N . GLN B 1 8 ? -4.352 24.031 5.926 1 50.31 8 GLN B N 1
ATOM 1236 C CA . GLN B 1 8 ? -4.281 24.562 7.285 1 50.31 8 GLN B CA 1
ATOM 1237 C C . GLN B 1 8 ? -4.137 23.438 8.305 1 50.31 8 GLN B C 1
ATOM 1239 O O . GLN B 1 8 ? -3.334 23.547 9.234 1 50.31 8 GLN B O 1
ATOM 1244 N N . LYS B 1 9 ? -5.074 22.562 8.227 1 54.16 9 LYS B N 1
ATOM 1245 C CA . LYS B 1 9 ? -5.023 21.453 9.188 1 54.16 9 LYS B CA 1
ATOM 1246 C C . LYS B 1 9 ? -3.682 20.734 9.117 1 54.16 9 LYS B C 1
ATOM 1248 O O . LYS B 1 9 ? -3.139 20.328 10.148 1 54.16 9 LYS B O 1
ATOM 1253 N N . LEU B 1 10 ? -3.225 20.672 7.914 1 56.59 10 LEU B N 1
ATOM 1254 C CA . LEU B 1 10 ? -1.893 20.109 7.73 1 56.59 10 LEU B CA 1
ATOM 1255 C C . LEU B 1 10 ? -0.839 20.953 8.438 1 56.59 10 LEU B C 1
ATOM 1257 O O . LEU B 1 10 ? 0.04 20.422 9.117 1 56.59 10 LEU B O 1
ATOM 1261 N N . LEU B 1 11 ? -1.035 22.234 8.195 1 58.47 11 LEU B N 1
ATOM 1262 C CA . LEU B 1 11 ? -0.113 23.172 8.836 1 58.47 11 LEU B CA 1
ATOM 1263 C C . LEU B 1 11 ? -0.234 23.094 10.352 1 58.47 11 LEU B C 1
ATOM 1265 O O . LEU B 1 11 ? 0.771 23.156 11.062 1 58.47 11 LEU B O 1
ATOM 1269 N N . GLU B 1 12 ? -1.39 22.953 10.688 1 58.22 12 GLU B N 1
ATOM 1270 C CA . GLU B 1 12 ? -1.598 22.844 12.133 1 58.22 12 GLU B CA 1
ATOM 1271 C C . GLU B 1 12 ? -0.983 21.562 12.68 1 58.22 12 GLU B C 1
ATOM 1273 O O . GLU B 1 12 ? -0.385 21.562 13.758 1 58.22 12 GLU B O 1
ATOM 1278 N N . LYS B 1 13 ? -1.192 20.562 12 1 57.88 13 LYS B N 1
ATOM 1279 C CA . LYS B 1 13 ? -0.569 19.312 12.414 1 57.88 13 LYS B CA 1
ATOM 1280 C C . LYS B 1 13 ? 0.951 19.438 12.438 1 57.88 13 LYS B C 1
ATOM 1282 O O . LYS B 1 13 ? 1.608 18.906 13.336 1 57.88 13 LYS B O 1
ATOM 1287 N N . LEU B 1 14 ? 1.372 20.016 11.477 1 59.78 14 LEU B N 1
ATOM 1288 C CA . LEU B 1 14 ? 2.812 20.234 11.414 1 59.78 14 LEU B CA 1
ATOM 1289 C C . LEU B 1 14 ? 3.271 21.156 12.547 1 59.78 14 LEU B C 1
ATOM 1291 O O . LEU B 1 14 ? 4.352 20.969 13.109 1 59.78 14 LEU B O 1
ATOM 1295 N N . ASN B 1 15 ? 2.445 22.125 12.836 1 57.72 15 ASN B N 1
ATOM 1296 C CA . ASN B 1 15 ? 2.766 23.047 13.922 1 57.72 15 ASN B CA 1
ATOM 1297 C C . ASN B 1 15 ? 2.617 22.375 15.289 1 57.72 15 ASN B C 1
ATOM 1299 O O . ASN B 1 15 ? 3.357 22.688 16.219 1 57.72 15 ASN B O 1
ATOM 1303 N N . ASN B 1 16 ? 1.559 21.719 15.391 1 53.34 16 ASN B N 1
ATOM 1304 C CA . ASN B 1 16 ? 1.314 21.125 16.703 1 53.34 16 ASN B CA 1
ATOM 1305 C C . ASN B 1 16 ? 2.355 20.062 17.031 1 53.34 16 ASN B C 1
ATOM 1307 O O . ASN B 1 16 ? 2.461 19.625 18.188 1 53.34 16 ASN B O 1
ATOM 1311 N N . ASN B 1 17 ? 2.863 19.547 16.031 1 50.5 17 ASN B N 1
ATOM 1312 C CA . ASN B 1 17 ? 3.969 18.656 16.359 1 50.5 17 ASN B CA 1
ATOM 1313 C C . ASN B 1 17 ? 5.227 19.438 16.734 1 50.5 17 ASN B C 1
ATOM 1315 O O . ASN B 1 17 ? 5.863 20.047 15.883 1 50.5 17 ASN B O 1
ATOM 1319 N N . LYS B 1 18 ? 5.227 19.953 17.969 1 51.88 18 LYS B N 1
ATOM 1320 C CA . LYS B 1 18 ? 6.207 20.781 18.656 1 51.88 18 LYS B CA 1
ATOM 1321 C C . LYS B 1 18 ? 7.59 20.641 18.047 1 51.88 18 LYS B C 1
ATOM 1323 O O . LYS B 1 18 ? 8.398 21.562 18.078 1 51.88 18 LYS B O 1
ATOM 1328 N N . ASN B 1 19 ? 7.941 19.484 17.516 1 51.06 19 ASN B N 1
ATOM 1329 C CA . ASN B 1 19 ? 9.344 19.297 17.156 1 51.06 19 ASN B CA 1
ATOM 1330 C C . ASN B 1 19 ? 9.555 19.406 15.648 1 51.06 19 ASN B C 1
ATOM 1332 O O . ASN B 1 19 ? 10.617 19.047 15.141 1 51.06 19 ASN B O 1
ATOM 1336 N N . VAL B 1 20 ? 8.508 19.719 14.961 1 55.31 20 VAL B N 1
ATOM 1337 C CA . VAL B 1 20 ? 8.758 19.75 13.523 1 55.31 20 VAL B CA 1
ATOM 1338 C C . VAL B 1 20 ? 8.953 21.188 13.062 1 55.31 20 VAL B C 1
ATOM 1340 O O . VAL B 1 20 ? 8.039 22 13.172 1 55.31 20 VAL B O 1
ATOM 1343 N N . ARG B 1 21 ? 10.172 21.656 12.852 1 59.84 21 ARG B N 1
ATOM 1344 C CA . ARG B 1 21 ? 10.492 22.938 12.234 1 59.84 21 ARG B CA 1
ATOM 1345 C C . ARG B 1 21 ? 9.844 23.062 10.859 1 59.84 21 ARG B C 1
ATOM 1347 O O . ARG B 1 21 ? 10.086 22.234 9.977 1 59.84 21 ARG B O 1
ATOM 1354 N N . ILE B 1 22 ? 8.773 23.859 10.766 1 66.44 22 ILE B N 1
ATOM 1355 C CA . ILE B 1 22 ? 8.148 24.172 9.484 1 66.44 22 ILE B CA 1
ATOM 1356 C C . ILE B 1 22 ? 9.133 24.953 8.617 1 66.44 22 ILE B C 1
ATOM 1358 O O . ILE B 1 22 ? 9.562 26.047 8.992 1 66.44 22 ILE B O 1
ATOM 1362 N N . THR B 1 23 ? 9.695 24.203 7.641 1 75.5 23 THR B N 1
ATOM 1363 C CA . THR B 1 23 ? 10.578 24.875 6.695 1 75.5 23 THR B CA 1
ATOM 1364 C C . THR B 1 23 ? 9.852 25.156 5.383 1 75.5 23 THR B C 1
ATOM 1366 O O . THR B 1 23 ? 8.797 24.578 5.113 1 75.5 23 THR B O 1
ATOM 1369 N N . LYS B 1 24 ? 10.359 26.109 4.715 1 77.12 24 LYS B N 1
ATOM 1370 C CA . LYS B 1 24 ? 9.781 26.516 3.438 1 77.12 24 LYS B CA 1
ATOM 1371 C C . LYS B 1 24 ? 9.625 25.312 2.502 1 77.12 24 LYS B C 1
ATOM 1373 O O . LYS B 1 24 ? 8.602 25.172 1.83 1 77.12 24 LYS B O 1
ATOM 1378 N N . ILE B 1 25 ? 10.555 24.484 2.48 1 79 25 ILE B N 1
ATOM 1379 C CA . ILE B 1 25 ? 10.531 23.344 1.576 1 79 25 ILE B CA 1
ATOM 1380 C C . ILE B 1 25 ? 9.391 22.391 1.959 1 79 25 ILE B C 1
ATOM 1382 O O . ILE B 1 25 ? 8.711 21.844 1.088 1 79 25 ILE B O 1
ATOM 1386 N N . ARG B 1 26 ? 9.156 22.234 3.248 1 75.94 26 ARG B N 1
ATOM 1387 C CA . ARG B 1 26 ? 8.094 21.344 3.707 1 75.94 26 ARG B CA 1
ATOM 1388 C C . ARG B 1 26 ? 6.727 21.891 3.311 1 75.94 26 ARG B C 1
ATOM 1390 O O . ARG B 1 26 ? 5.863 21.125 2.852 1 75.94 26 ARG B O 1
ATOM 1397 N N . ILE B 1 27 ? 6.648 23.094 3.418 1 77.69 27 ILE B N 1
ATOM 1398 C CA . ILE B 1 27 ? 5.387 23.719 3.064 1 77.69 27 ILE B CA 1
ATOM 1399 C C . ILE B 1 27 ? 5.133 23.578 1.565 1 77.69 27 ILE B C 1
ATOM 1401 O O . ILE B 1 27 ? 4.027 23.234 1.146 1 77.69 27 ILE B O 1
ATOM 1405 N N . ASN B 1 28 ? 6.117 23.844 0.788 1 80.44 28 ASN B N 1
ATOM 1406 C CA . ASN B 1 28 ? 5.977 23.75 -0.662 1 80.44 28 ASN B CA 1
ATOM 1407 C C . ASN B 1 28 ? 5.633 22.344 -1.11 1 80.44 28 ASN B C 1
ATOM 1409 O O . ASN B 1 28 ? 4.836 22.141 -2.031 1 80.44 28 ASN B O 1
ATOM 1413 N N . ILE B 1 29 ? 6.211 21.406 -0.481 1 84.69 29 ILE B N 1
ATOM 1414 C CA . ILE B 1 29 ? 5.934 20.016 -0.814 1 84.69 29 ILE B CA 1
ATOM 1415 C C . ILE B 1 29 ? 4.484 19.688 -0.458 1 84.69 29 ILE B C 1
ATOM 1417 O O . ILE B 1 29 ? 3.781 19.031 -1.239 1 84.69 29 ILE B O 1
ATOM 1421 N N . LEU B 1 30 ? 4.121 20.125 0.625 1 82.62 30 LEU B N 1
ATOM 1422 C CA . LEU B 1 30 ? 2.748 19.891 1.052 1 82.62 30 LEU B CA 1
ATOM 1423 C C . LEU B 1 30 ? 1.759 20.547 0.098 1 82.62 30 LEU B C 1
ATOM 1425 O O . LEU B 1 30 ? 0.708 19.969 -0.206 1 82.62 30 LEU B O 1
ATOM 1429 N N . GLU B 1 31 ? 2.096 21.672 -0.333 1 79.25 31 GLU B N 1
ATOM 1430 C CA . GLU B 1 31 ? 1.254 22.359 -1.311 1 79.25 31 GLU B CA 1
ATOM 1431 C C . GLU B 1 31 ? 1.149 21.547 -2.605 1 79.25 31 GLU B C 1
ATOM 1433 O O . GLU B 1 31 ? 0.074 21.453 -3.199 1 79.25 31 GLU B O 1
ATOM 1438 N N . CYS B 1 32 ? 2.252 21.094 -3.016 1 81.75 32 CYS B N 1
ATOM 1439 C CA . CYS B 1 32 ? 2.266 20.25 -4.207 1 81.75 32 CYS B CA 1
ATOM 1440 C C . CYS B 1 32 ? 1.339 19.062 -4.043 1 81.75 32 CYS B C 1
ATOM 1442 O O . CYS B 1 32 ? 0.543 18.75 -4.934 1 81.75 32 CYS B O 1
ATOM 1444 N N . LEU B 1 33 ? 1.393 18.453 -2.848 1 84.75 33 LEU B N 1
ATOM 1445 C CA . LEU B 1 33 ? 0.659 17.219 -2.604 1 84.75 33 LEU B CA 1
ATOM 1446 C C . LEU B 1 33 ? -0.828 17.5 -2.414 1 84.75 33 LEU B C 1
ATOM 1448 O O . LEU B 1 33 ? -1.656 16.594 -2.557 1 84.75 33 LEU B O 1
ATOM 1452 N N . ASN B 1 34 ? -1.092 18.625 -2.064 1 74.94 34 ASN B N 1
ATOM 1453 C CA . ASN B 1 34 ? -2.488 19 -1.881 1 74.94 34 ASN B CA 1
ATOM 1454 C C . ASN B 1 34 ? -3.186 19.234 -3.219 1 74.94 34 ASN B C 1
ATOM 1456 O O . ASN B 1 34 ? -4.414 19.281 -3.281 1 74.94 34 ASN B O 1
ATOM 1460 N N . ASP B 1 35 ? -2.281 19.281 -4.16 1 64.06 35 ASP B N 1
ATOM 1461 C CA . ASP B 1 35 ? -2.855 19.547 -5.477 1 64.06 35 ASP B CA 1
ATOM 1462 C C . ASP B 1 35 ? -3.295 18.25 -6.152 1 64.06 35 ASP B C 1
ATOM 1464 O O . ASP B 1 35 ? -2.471 17.359 -6.414 1 64.06 35 ASP B O 1
ATOM 1468 N N . GLY B 1 36 ? -4.609 18.188 -6.336 1 59.34 36 GLY B N 1
ATOM 1469 C CA . GLY B 1 36 ? -5.18 17.156 -7.203 1 59.34 36 GLY B CA 1
ATOM 1470 C C . GLY B 1 36 ? -5.473 15.859 -6.484 1 59.34 36 GLY B C 1
ATOM 1471 O O . GLY B 1 36 ? -5.25 15.75 -5.273 1 59.34 36 GLY B O 1
ATOM 1472 N N . TYR B 1 37 ? -6.152 15.023 -7.184 1 57.81 37 TYR B N 1
ATOM 1473 C CA . TYR B 1 37 ? -6.652 13.727 -6.734 1 57.81 37 TYR B CA 1
ATOM 1474 C C . TYR B 1 37 ? -5.707 12.609 -7.145 1 57.81 37 TYR B C 1
ATOM 1476 O O . TYR B 1 37 ? -6.133 11.469 -7.34 1 57.81 37 TYR B O 1
ATOM 1484 N N . HIS B 1 38 ? -4.359 13.062 -7.387 1 71.25 38 HIS B N 1
ATOM 1485 C CA . HIS B 1 38 ? -3.467 11.977 -7.785 1 71.25 38 HIS B CA 1
ATOM 1486 C C . HIS B 1 38 ? -2.223 11.938 -6.906 1 71.25 38 HIS B C 1
ATOM 1488 O O . HIS B 1 38 ? -1.927 12.906 -6.195 1 71.25 38 HIS B O 1
ATOM 1494 N N . GLY B 1 39 ? -1.593 10.836 -6.746 1 83.38 39 GLY B N 1
ATOM 1495 C CA . GLY B 1 39 ? -0.28 10.727 -6.129 1 83.38 39 GLY B CA 1
ATOM 1496 C C . GLY B 1 39 ? 0.804 11.453 -6.898 1 83.38 39 GLY B C 1
ATOM 1497 O O . GLY B 1 39 ? 0.778 11.492 -8.133 1 83.38 39 GLY B O 1
ATOM 1498 N N . HIS B 1 40 ? 1.643 12.141 -6.215 1 88.38 40 HIS B N 1
ATOM 1499 C CA . HIS B 1 40 ? 2.75 12.867 -6.832 1 88.38 40 HIS B CA 1
ATOM 1500 C C . HIS B 1 40 ? 4.066 12.117 -6.641 1 88.38 40 HIS B C 1
ATOM 1502 O O . HIS B 1 40 ? 4.426 11.758 -5.516 1 88.38 40 HIS B O 1
ATOM 1508 N N . THR B 1 41 ? 4.738 11.898 -7.762 1 88.31 41 THR B N 1
ATOM 1509 C CA . THR B 1 41 ? 6.059 11.281 -7.68 1 88.31 41 THR B CA 1
ATOM 1510 C C . THR B 1 41 ? 7.098 12.297 -7.207 1 88.31 41 THR B C 1
ATOM 1512 O O . THR B 1 41 ? 6.816 13.492 -7.125 1 88.31 41 THR B O 1
ATOM 1515 N N . ILE B 1 42 ? 8.266 11.742 -6.879 1 89.06 42 ILE B N 1
ATOM 1516 C CA . ILE B 1 42 ? 9.359 12.633 -6.508 1 89.06 42 ILE B CA 1
ATOM 1517 C C . ILE B 1 42 ? 9.648 13.594 -7.656 1 89.06 42 ILE B C 1
ATOM 1519 O O . ILE B 1 42 ? 9.891 14.781 -7.434 1 89.06 42 ILE B O 1
ATOM 1523 N N . LYS B 1 43 ? 9.609 13.078 -8.805 1 89.12 43 LYS B N 1
ATOM 1524 C CA . LYS B 1 43 ? 9.812 13.93 -9.969 1 89.12 43 LYS B CA 1
ATOM 1525 C C . LYS B 1 43 ? 8.773 15.047 -10.023 1 89.12 43 LYS B C 1
ATOM 1527 O O . LYS B 1 43 ? 9.109 16.203 -10.281 1 89.12 43 LYS B O 1
ATOM 1532 N N . ASP B 1 44 ? 7.508 14.711 -9.859 1 88.94 44 ASP B N 1
ATOM 1533 C CA . ASP B 1 44 ? 6.438 15.703 -9.812 1 88.94 44 ASP B CA 1
ATOM 1534 C C . ASP B 1 44 ? 6.734 16.797 -8.789 1 88.94 44 ASP B C 1
ATOM 1536 O O . ASP B 1 44 ? 6.543 17.984 -9.055 1 88.94 44 ASP B O 1
ATOM 1540 N N . ILE B 1 45 ? 7.148 16.328 -7.668 1 90.69 45 ILE B N 1
ATOM 1541 C CA . ILE B 1 45 ? 7.395 17.234 -6.543 1 90.69 45 ILE B CA 1
ATOM 1542 C C . ILE B 1 45 ? 8.562 18.156 -6.871 1 90.69 45 ILE B C 1
ATOM 1544 O O . ILE B 1 45 ? 8.469 19.375 -6.668 1 90.69 45 ILE B O 1
ATOM 1548 N N . ILE B 1 46 ? 9.625 17.625 -7.414 1 91.25 46 ILE B N 1
ATOM 1549 C CA . ILE B 1 46 ? 10.789 18.422 -7.777 1 91.25 46 ILE B CA 1
ATOM 1550 C C . ILE B 1 46 ? 10.406 19.438 -8.852 1 91.25 46 ILE B C 1
ATOM 1552 O O . ILE B 1 46 ? 10.789 20.609 -8.781 1 91.25 46 ILE B O 1
ATOM 1556 N N . ASP B 1 47 ? 9.711 18.953 -9.836 1 90.81 47 ASP B N 1
ATOM 1557 C CA . ASP B 1 47 ? 9.258 19.844 -10.898 1 90.81 47 ASP B CA 1
ATOM 1558 C C . ASP B 1 47 ? 8.422 21 -10.328 1 90.81 47 ASP B C 1
ATOM 1560 O O . ASP B 1 47 ? 8.562 22.141 -10.758 1 90.81 47 ASP B O 1
ATOM 1564 N N . HIS B 1 48 ? 7.539 20.688 -9.477 1 87.62 48 HIS B N 1
ATOM 1565 C CA . HIS B 1 48 ? 6.711 21.703 -8.836 1 87.62 48 HIS B CA 1
ATOM 1566 C C . HIS B 1 48 ? 7.566 22.703 -8.07 1 87.62 48 HIS B C 1
ATOM 1568 O O . HIS B 1 48 ? 7.34 23.906 -8.164 1 87.62 48 HIS B O 1
ATOM 1574 N N . LEU B 1 49 ? 8.477 22.188 -7.312 1 87.94 49 LEU B N 1
ATOM 1575 C CA . LEU B 1 49 ? 9.352 23.062 -6.547 1 87.94 49 LEU B CA 1
ATOM 1576 C C . LEU B 1 49 ? 10.148 23.969 -7.469 1 87.94 49 LEU B C 1
ATOM 1578 O O . LEU B 1 49 ? 10.289 25.172 -7.191 1 87.94 49 LEU B O 1
ATOM 1582 N N . ASN B 1 50 ? 10.68 23.375 -8.531 1 88.31 50 ASN B N 1
ATOM 1583 C CA . ASN B 1 50 ? 11.414 24.172 -9.516 1 88.31 50 ASN B CA 1
ATOM 1584 C C . ASN B 1 50 ? 10.547 25.266 -10.117 1 88.31 50 ASN B C 1
ATOM 1586 O O . ASN B 1 50 ? 11.016 26.391 -10.328 1 88.31 50 ASN B O 1
ATOM 1590 N N . SER B 1 51 ? 9.414 24.891 -10.406 1 88.38 51 SER B N 1
ATOM 1591 C CA . SER B 1 51 ? 8.5 25.844 -11.023 1 88.38 51 SER B CA 1
ATOM 1592 C C . SER B 1 51 ? 8.234 27.031 -10.102 1 88.38 51 SER B C 1
ATOM 1594 O O . SER B 1 51 ? 7.863 28.109 -10.555 1 88.38 51 SER B O 1
ATOM 1596 N N . LYS B 1 52 ? 8.398 26.812 -8.836 1 84.06 52 LYS B N 1
ATOM 1597 C CA . LYS B 1 52 ? 8.203 27.875 -7.848 1 84.06 52 LYS B CA 1
ATOM 1598 C C . LYS B 1 52 ? 9.5 28.609 -7.57 1 84.06 52 LYS B C 1
ATOM 1600 O O . LYS B 1 52 ? 9.555 29.484 -6.691 1 84.06 52 LYS B O 1
ATOM 1605 N N . GLY B 1 53 ? 10.547 28.219 -8.188 1 83.31 53 GLY B N 1
ATOM 1606 C CA . GLY B 1 53 ? 11.82 28.906 -8.055 1 83.31 53 GLY B CA 1
ATOM 1607 C C . GLY B 1 53 ? 12.641 28.438 -6.867 1 83.31 53 GLY B C 1
ATOM 1608 O O . GLY B 1 53 ? 13.523 29.141 -6.395 1 83.31 53 GLY B O 1
ATOM 1609 N N . GLU B 1 54 ? 12.156 27.391 -6.324 1 77 54 GLU B N 1
ATOM 1610 C CA . GLU B 1 54 ? 12.906 26.797 -5.215 1 77 54 GLU B CA 1
ATOM 1611 C C . GLU B 1 54 ? 13.961 25.828 -5.715 1 77 54 GLU B C 1
ATOM 1613 O O . GLU B 1 54 ? 13.633 24.797 -6.312 1 77 54 GLU B O 1
ATOM 1618 N N . LYS B 1 55 ? 15.195 26.219 -5.699 1 78.12 55 LYS B N 1
ATOM 1619 C CA . LYS B 1 55 ? 16.266 25.297 -6.043 1 78.12 55 LYS B CA 1
ATOM 1620 C C . LYS B 1 55 ? 16.578 24.344 -4.887 1 78.12 55 LYS B C 1
ATOM 1622 O O . LYS B 1 55 ? 16.984 24.781 -3.811 1 78.12 55 LYS B O 1
ATOM 1627 N N . VAL B 1 56 ? 16.062 23.172 -5.008 1 77.5 56 VAL B N 1
ATOM 1628 C CA . VAL B 1 56 ? 16.266 22.25 -3.893 1 77.5 56 VAL B CA 1
ATOM 1629 C C . VAL B 1 56 ? 17.188 21.109 -4.324 1 77.5 56 VAL B C 1
ATOM 1631 O O . VAL B 1 56 ? 17.266 20.781 -5.508 1 77.5 56 VAL B O 1
ATOM 1634 N N . ASN B 1 57 ? 17.969 20.641 -3.311 1 84.5 57 ASN B N 1
ATOM 1635 C CA . ASN B 1 57 ? 18.734 19.406 -3.445 1 84.5 57 ASN B CA 1
ATOM 1636 C C . ASN B 1 57 ? 17.828 18.172 -3.363 1 84.5 57 ASN B C 1
ATOM 1638 O O . ASN B 1 57 ? 16.938 18.109 -2.514 1 84.5 57 ASN B O 1
ATOM 1642 N N . VAL B 1 58 ? 18.016 17.312 -4.328 1 88.19 58 VAL B N 1
ATOM 1643 C CA . VAL B 1 58 ? 17.219 16.078 -4.402 1 88.19 58 VAL B CA 1
ATOM 1644 C C . VAL B 1 58 ? 17.219 15.383 -3.043 1 88.19 58 VAL B C 1
ATOM 1646 O O . VAL B 1 58 ? 16.188 14.914 -2.584 1 88.19 58 VAL B O 1
ATOM 1649 N N . SER B 1 59 ? 18.297 15.43 -2.4 1 90.69 59 SER B N 1
ATOM 1650 C CA . SER B 1 59 ? 18.406 14.766 -1.108 1 90.69 59 SER B CA 1
ATOM 1651 C C . SER B 1 59 ? 17.484 15.406 -0.072 1 90.69 59 SER B C 1
ATOM 1653 O O . SER B 1 59 ? 16.906 14.711 0.757 1 90.69 59 SER B O 1
ATOM 1655 N N . SER B 1 60 ? 17.344 16.688 -0.099 1 87.12 60 SER B N 1
ATOM 1656 C CA . SER B 1 60 ? 16.484 17.375 0.848 1 87.12 60 SER B CA 1
ATOM 1657 C C . SER B 1 60 ? 15.016 17.031 0.621 1 87.12 60 SER B C 1
ATOM 1659 O O . SER B 1 60 ? 14.234 16.938 1.573 1 87.12 60 SER B O 1
ATOM 1661 N N . VAL B 1 61 ? 14.672 16.828 -0.676 1 90.19 61 VAL B N 1
ATOM 1662 C CA . VAL B 1 61 ? 13.305 16.438 -1.002 1 90.19 61 VAL B CA 1
ATOM 1663 C C . VAL B 1 61 ? 13.008 15.07 -0.398 1 90.19 61 VAL B C 1
ATOM 1665 O O . VAL B 1 61 ? 11.992 14.891 0.281 1 90.19 61 VAL B O 1
ATOM 1668 N N . TYR B 1 62 ? 13.914 14.188 -0.577 1 91.25 62 TYR B N 1
ATOM 1669 C CA . TYR B 1 62 ? 13.727 12.844 -0.04 1 91.25 62 TYR B CA 1
ATOM 1670 C C . TYR B 1 62 ? 13.641 12.875 1.48 1 91.25 62 TYR B C 1
ATOM 1672 O O . TYR B 1 62 ? 12.805 12.18 2.072 1 91.25 62 TYR B O 1
ATOM 1680 N N . ASN B 1 63 ? 14.492 13.656 2.076 1 88.06 63 ASN B N 1
ATOM 1681 C CA . ASN B 1 63 ? 14.492 13.758 3.531 1 88.06 63 ASN B CA 1
ATOM 1682 C C . ASN B 1 63 ? 13.164 14.305 4.059 1 88.06 63 ASN B C 1
ATOM 1684 O O . ASN B 1 63 ? 12.641 13.812 5.059 1 88.06 63 ASN B O 1
ATOM 1688 N N . THR B 1 64 ? 12.719 15.305 3.359 1 87.94 64 THR B N 1
ATOM 1689 C CA . THR B 1 64 ? 11.438 15.891 3.758 1 87.94 64 THR B CA 1
ATOM 1690 C C . THR B 1 64 ? 10.305 14.883 3.588 1 87.94 64 THR B C 1
ATOM 1692 O O . THR B 1 64 ? 9.469 14.727 4.477 1 87.94 64 THR B O 1
ATOM 1695 N N . ILE B 1 65 ? 10.328 14.211 2.459 1 88.94 65 ILE B N 1
ATOM 1696 C CA . ILE B 1 65 ? 9.305 13.203 2.186 1 88.94 65 ILE B CA 1
ATOM 1697 C C . ILE B 1 65 ? 9.344 12.125 3.262 1 88.94 65 ILE B C 1
ATOM 1699 O O . ILE B 1 65 ? 8.305 11.773 3.832 1 88.94 65 ILE B O 1
ATOM 1703 N N . ASN B 1 66 ? 10.508 11.656 3.541 1 86.62 66 ASN B N 1
ATOM 1704 C CA . ASN B 1 66 ? 10.648 10.625 4.562 1 86.62 66 ASN B CA 1
ATOM 1705 C C . ASN B 1 66 ? 10.156 11.109 5.922 1 86.62 66 ASN B C 1
ATOM 1707 O O . ASN B 1 66 ? 9.5 10.367 6.652 1 86.62 66 ASN B O 1
ATOM 1711 N N . PHE B 1 67 ? 10.461 12.273 6.242 1 83.31 67 PHE B N 1
ATOM 1712 C CA . PHE B 1 67 ? 10.016 12.875 7.492 1 83.31 67 PHE B CA 1
ATOM 1713 C C . PHE B 1 67 ? 8.492 12.922 7.547 1 83.31 67 PHE B C 1
ATOM 1715 O O . PHE B 1 67 ? 7.891 12.555 8.555 1 83.31 67 PHE B O 1
ATOM 1722 N N . LEU B 1 68 ? 7.867 13.398 6.469 1 84.94 68 LEU B N 1
ATOM 1723 C CA . LEU B 1 68 ? 6.418 13.547 6.422 1 84.94 68 LEU B CA 1
ATOM 1724 C C . LEU B 1 68 ? 5.73 12.188 6.52 1 84.94 68 LEU B C 1
ATOM 1726 O O . LEU B 1 68 ? 4.652 12.07 7.105 1 84.94 68 LEU B O 1
ATOM 1730 N N . ILE B 1 69 ? 6.34 11.203 5.918 1 83.69 69 ILE B N 1
ATOM 1731 C CA . ILE B 1 69 ? 5.82 9.844 6.02 1 83.69 69 ILE B CA 1
ATOM 1732 C C . ILE B 1 69 ? 5.875 9.383 7.477 1 83.69 69 ILE B C 1
ATOM 1734 O O . ILE B 1 69 ? 4.887 8.875 8.008 1 83.69 69 ILE B O 1
ATOM 1738 N N . GLU B 1 70 ? 6.992 9.602 8.102 1 79.62 70 GLU B N 1
ATOM 1739 C CA . GLU B 1 70 ? 7.195 9.18 9.484 1 79.62 70 GLU B CA 1
ATOM 1740 C C . GLU B 1 70 ? 6.199 9.859 10.422 1 79.62 70 GLU B C 1
ATOM 1742 O O . GLU B 1 70 ? 5.754 9.258 11.398 1 79.62 70 GLU B O 1
ATOM 1747 N N . GLU B 1 71 ? 5.871 11.008 10.055 1 77.88 71 GLU B N 1
ATOM 1748 C CA . GLU B 1 71 ? 4.953 11.773 10.891 1 77.88 71 GLU B CA 1
ATOM 1749 C C . GLU B 1 71 ? 3.502 11.43 10.578 1 77.88 71 GLU B C 1
ATOM 1751 O O . GLU B 1 71 ? 2.584 11.945 11.227 1 77.88 71 GLU B O 1
ATOM 1756 N N . GLY B 1 72 ? 3.281 10.68 9.539 1 78.12 72 GLY B N 1
ATOM 1757 C CA . GLY B 1 72 ? 1.93 10.273 9.195 1 78.12 72 GLY B CA 1
ATOM 1758 C C . GLY B 1 72 ? 1.158 11.336 8.445 1 78.12 72 GLY B C 1
ATOM 1759 O O . GLY B 1 72 ? -0.071 11.391 8.516 1 78.12 72 GLY B O 1
ATOM 1760 N N . ILE B 1 73 ? 1.818 12.164 7.797 1 82.56 73 ILE B N 1
ATOM 1761 C CA . ILE B 1 73 ? 1.188 13.258 7.07 1 82.56 73 ILE B CA 1
ATOM 1762 C C . ILE B 1 73 ? 0.939 12.844 5.625 1 82.56 73 ILE B C 1
ATOM 1764 O O . ILE B 1 73 ? -0.085 13.195 5.035 1 82.56 73 ILE B O 1
ATOM 1768 N N . ILE B 1 74 ? 1.938 12.164 5.09 1 86.19 74 ILE B N 1
ATOM 1769 C CA . ILE B 1 74 ? 1.751 11.672 3.729 1 86.19 74 ILE B CA 1
ATOM 1770 C C . ILE B 1 74 ? 1.956 10.156 3.691 1 86.19 74 ILE B C 1
ATOM 1772 O O . ILE B 1 74 ? 2.492 9.578 4.637 1 86.19 74 ILE B O 1
ATOM 1776 N N . GLU B 1 75 ? 1.448 9.578 2.656 1 85.75 75 GLU B N 1
ATOM 1777 C CA . GLU B 1 75 ? 1.585 8.133 2.473 1 85.75 75 GLU B CA 1
ATOM 1778 C C . GLU B 1 75 ? 2.053 7.801 1.058 1 85.75 75 GLU B C 1
ATOM 1780 O O . GLU B 1 75 ? 1.877 8.602 0.135 1 85.75 75 GLU B O 1
ATOM 1785 N N . ILE B 1 76 ? 2.682 6.625 0.998 1 84.62 76 ILE B N 1
ATOM 1786 C CA . ILE B 1 76 ? 3.125 6.113 -0.296 1 84.62 76 ILE B CA 1
ATOM 1787 C C . ILE B 1 76 ? 1.956 5.445 -1.014 1 84.62 76 ILE B C 1
ATOM 1789 O O . ILE B 1 76 ? 1.187 4.699 -0.4 1 84.62 76 ILE B O 1
ATOM 1793 N N . VAL B 1 77 ? 1.783 5.773 -2.24 1 82.69 77 VAL B N 1
ATOM 1794 C CA . VAL B 1 77 ? 0.766 5.109 -3.049 1 82.69 77 VAL B CA 1
ATOM 1795 C C . VAL B 1 77 ? 1.411 4.5 -4.293 1 82.69 77 VAL B C 1
ATOM 1797 O O . VAL B 1 77 ? 2.355 5.062 -4.848 1 82.69 77 VAL B O 1
ATOM 1800 N N . ASN B 1 78 ? 0.998 3.27 -4.621 1 70.06 78 ASN B N 1
ATOM 1801 C CA . ASN B 1 78 ? 1.521 2.621 -5.816 1 70.06 78 ASN B CA 1
ATOM 1802 C C . ASN B 1 78 ? 0.845 3.148 -7.082 1 70.06 78 ASN B C 1
ATOM 1804 O O . ASN B 1 78 ? -0.36 3.408 -7.082 1 70.06 78 ASN B O 1
ATOM 1808 N N . THR B 1 79 ? 1.713 3.553 -7.969 1 61.22 79 THR B N 1
ATOM 1809 C CA . THR B 1 79 ? 1.171 3.957 -9.258 1 61.22 79 THR B CA 1
ATOM 1810 C C . THR B 1 79 ? 1.04 2.756 -10.195 1 61.22 79 THR B C 1
ATOM 1812 O O . THR B 1 79 ? 1.718 1.742 -10.008 1 61.22 79 THR B O 1
ATOM 1815 N N . LEU B 1 80 ? -0.118 2.604 -11.016 1 58.03 80 LEU B N 1
ATOM 1816 C CA . LEU B 1 80 ? -0.292 1.528 -11.984 1 58.03 80 LEU B CA 1
ATOM 1817 C C . LEU B 1 80 ? 0.922 1.423 -12.906 1 58.03 80 LEU B C 1
ATOM 1819 O O . LEU B 1 80 ? 1.331 0.321 -13.281 1 58.03 80 LEU B O 1
ATOM 1823 N N . ASP B 1 81 ? 1.229 2.598 -13.516 1 53.78 81 ASP B N 1
ATOM 1824 C CA . ASP B 1 81 ? 2.162 2.596 -14.641 1 53.78 81 ASP B CA 1
ATOM 1825 C C . ASP B 1 81 ? 3.609 2.621 -14.156 1 53.78 81 ASP B C 1
ATOM 1827 O O . ASP B 1 81 ? 4.523 2.238 -14.883 1 53.78 81 ASP B O 1
ATOM 1831 N N . SER B 1 82 ? 3.795 3.244 -13.016 1 53.94 82 SER B N 1
ATOM 1832 C CA . SER B 1 82 ? 5.191 3.607 -12.797 1 53.94 82 SER B CA 1
ATOM 1833 C C . SER B 1 82 ? 5.773 2.859 -11.602 1 53.94 82 SER B C 1
ATOM 1835 O O . SER B 1 82 ? 5.051 2.502 -10.672 1 53.94 82 SER B O 1
ATOM 1837 N N . LYS B 1 83 ? 6.762 1.987 -11.891 1 60.94 83 LYS B N 1
ATOM 1838 C CA . LYS B 1 83 ? 7.684 1.444 -10.891 1 60.94 83 LYS B CA 1
ATOM 1839 C C . LYS B 1 83 ? 8.039 2.492 -9.844 1 60.94 83 LYS B C 1
ATOM 1841 O O . LYS B 1 83 ? 8.797 2.211 -8.906 1 60.94 83 LYS B O 1
ATOM 1846 N N . GLU B 1 84 ? 7.348 3.688 -10.078 1 70.12 84 GLU B N 1
ATOM 1847 C CA . GLU B 1 84 ? 7.75 4.746 -9.148 1 70.12 84 GLU B CA 1
ATOM 1848 C C . GLU B 1 84 ? 6.738 4.902 -8.023 1 70.12 84 GLU B C 1
ATOM 1850 O O . GLU B 1 84 ? 5.535 4.711 -8.227 1 70.12 84 GLU B O 1
ATOM 1855 N N . GLN B 1 85 ? 7.273 5.258 -6.934 1 78.75 85 GLN B N 1
ATOM 1856 C CA . GLN B 1 85 ? 6.445 5.574 -5.773 1 78.75 85 GLN B CA 1
ATOM 1857 C C . GLN B 1 85 ? 5.84 6.969 -5.891 1 78.75 85 GLN B C 1
ATOM 1859 O O . GLN B 1 85 ? 6.492 7.895 -6.383 1 78.75 85 GLN B O 1
ATOM 1864 N N . ALA B 1 86 ? 4.562 7.031 -5.602 1 87.81 86 ALA B N 1
ATOM 1865 C CA . ALA B 1 86 ? 3.912 8.336 -5.477 1 87.81 86 ALA B CA 1
ATOM 1866 C C . ALA B 1 86 ? 3.471 8.594 -4.039 1 87.81 86 ALA B C 1
ATOM 1868 O O . ALA B 1 86 ? 3.48 7.684 -3.207 1 87.81 86 ALA B O 1
ATOM 1869 N N . TYR B 1 87 ? 3.182 9.906 -3.826 1 88.94 87 TYR B N 1
ATOM 1870 C CA . TYR B 1 87 ? 2.871 10.312 -2.461 1 88.94 87 TYR B CA 1
ATOM 1871 C C . TYR B 1 87 ? 1.582 11.125 -2.414 1 88.94 87 TYR B C 1
ATOM 1873 O O . TYR B 1 87 ? 1.319 11.93 -3.305 1 88.94 87 TYR B O 1
ATOM 1881 N N . GLU B 1 88 ? 0.826 10.883 -1.396 1 88.38 88 GLU B N 1
ATOM 1882 C CA . GLU B 1 88 ? -0.423 11.609 -1.171 1 88.38 88 GLU B CA 1
ATOM 1883 C C . GLU B 1 88 ? -0.544 12.062 0.281 1 88.38 88 GLU B C 1
ATOM 1885 O O . GLU B 1 88 ? 0.024 11.438 1.181 1 88.38 88 GLU B O 1
ATOM 1890 N N . LEU B 1 89 ? -1.324 13.109 0.433 1 85.75 89 LEU B N 1
ATOM 1891 C CA . LEU B 1 89 ? -1.648 13.547 1.786 1 85.75 89 LEU B CA 1
ATOM 1892 C C . LEU B 1 89 ? -2.619 12.578 2.453 1 85.75 89 LEU B C 1
ATOM 1894 O O . LEU B 1 89 ? -3.551 12.086 1.813 1 85.75 89 LEU B O 1
ATOM 1898 N N . ILE B 1 90 ? -2.283 12.375 3.709 1 83.38 90 ILE B N 1
ATOM 1899 C CA . ILE B 1 90 ? -3.238 11.617 4.504 1 83.38 90 ILE B CA 1
ATOM 1900 C C . ILE B 1 90 ? -4.32 12.547 5.047 1 83.38 90 ILE B C 1
ATOM 1902 O O . ILE B 1 90 ? -4.016 13.547 5.699 1 83.38 90 ILE B O 1
ATOM 1906 N N . ASN B 1 91 ? -5.555 12.281 4.688 1 79.69 91 ASN B N 1
ATOM 1907 C CA . ASN B 1 91 ? -6.68 13.094 5.129 1 79.69 91 ASN B CA 1
ATOM 1908 C C . ASN B 1 91 ? -7.875 12.234 5.523 1 79.69 91 ASN B C 1
ATOM 1910 O O . ASN B 1 91 ? -8.516 11.625 4.664 1 79.69 91 ASN B O 1
ATOM 1914 N N . LYS B 1 92 ? -8.195 12.328 6.797 1 78.94 92 LYS B N 1
ATOM 1915 C CA . LYS B 1 92 ? -9.305 11.531 7.309 1 78.94 92 LYS B CA 1
ATOM 1916 C C . LYS B 1 92 ? -10.633 11.984 6.711 1 78.94 92 LYS B C 1
ATOM 1918 O O . LYS B 1 92 ? -11.594 11.203 6.648 1 78.94 92 LYS B O 1
ATOM 1923 N N . GLU B 1 93 ? -10.672 13.18 6.332 1 79.62 93 GLU B N 1
ATOM 1924 C CA . GLU B 1 93 ? -11.914 13.719 5.777 1 79.62 93 GLU B CA 1
ATOM 1925 C C . GLU B 1 93 ? -12.047 13.391 4.293 1 79.62 93 GLU B C 1
ATOM 1927 O O . GLU B 1 93 ? -13.086 13.656 3.684 1 79.62 93 GLU B O 1
ATOM 1932 N N . ASP B 1 94 ? -11.031 12.883 3.746 1 82.75 94 ASP B N 1
ATOM 1933 C CA . ASP B 1 94 ? -11.023 12.57 2.32 1 82.75 94 ASP B CA 1
ATOM 1934 C C . ASP B 1 94 ? -10.523 11.148 2.07 1 82.75 94 ASP B C 1
ATOM 1936 O O . ASP B 1 94 ? -9.633 10.938 1.24 1 82.75 94 ASP B O 1
ATOM 1940 N N . LEU B 1 95 ? -11.047 10.281 2.875 1 89.12 95 LEU B N 1
ATOM 1941 C CA . LEU B 1 95 ? -10.688 8.891 2.656 1 89.12 95 LEU B CA 1
ATOM 1942 C C . LEU B 1 95 ? -11.188 8.406 1.3 1 89.12 95 LEU B C 1
ATOM 1944 O O . LEU B 1 95 ? -12.289 8.758 0.879 1 89.12 95 LEU B O 1
ATOM 1948 N N . HIS B 1 96 ? -10.391 7.797 0.585 1 90.25 96 HIS B N 1
ATOM 1949 C CA . HIS B 1 96 ? -10.773 7.328 -0.742 1 90.25 96 HIS B CA 1
ATOM 1950 C C . HIS B 1 96 ? -10.203 5.941 -1.022 1 90.25 96 HIS B C 1
ATOM 1952 O O . HIS B 1 96 ? -9.328 5.461 -0.29 1 90.25 96 HIS B O 1
ATOM 1958 N N . ILE B 1 97 ? -10.836 5.293 -1.967 1 92.19 97 ILE B N 1
ATOM 1959 C CA . ILE B 1 97 ? -10.391 4.004 -2.479 1 92.19 97 ILE B CA 1
ATOM 1960 C C . ILE B 1 97 ? -9.562 4.207 -3.742 1 92.19 97 ILE B C 1
ATOM 1962 O O . ILE B 1 97 ? -9.914 5.02 -4.602 1 92.19 97 ILE B O 1
ATOM 1966 N N . HIS B 1 98 ? -8.383 3.633 -3.799 1 91.25 98 HIS B N 1
ATOM 1967 C CA . HIS B 1 98 ? -7.734 3.428 -5.09 1 91.25 98 HIS B CA 1
ATOM 1968 C C . HIS B 1 98 ? -8.273 2.184 -5.785 1 91.25 98 HIS B C 1
ATOM 1970 O O . HIS B 1 98 ? -7.969 1.06 -5.387 1 91.25 98 HIS B O 1
ATOM 1976 N N . LEU B 1 99 ? -9.07 2.42 -6.785 1 92.62 99 LEU B N 1
ATOM 1977 C CA . LEU B 1 99 ? -9.695 1.347 -7.555 1 92.62 99 LEU B CA 1
ATOM 1978 C C . LEU B 1 99 ? -8.945 1.111 -8.859 1 92.62 99 LEU B C 1
ATOM 1980 O O . LEU B 1 99 ? -9.008 1.939 -9.773 1 92.62 99 LEU B O 1
ATOM 1984 N N . TYR B 1 100 ? -8.266 0.029 -8.875 1 88.94 100 TYR B N 1
ATOM 1985 C CA . TYR B 1 100 ? -7.504 -0.338 -10.062 1 88.94 100 TYR B CA 1
ATOM 1986 C C . TYR B 1 100 ? -8.305 -1.277 -10.953 1 88.94 100 TYR B C 1
ATOM 1988 O O . TYR B 1 100 ? -8.688 -2.371 -10.531 1 88.94 100 TYR B O 1
ATOM 1996 N N . ASP B 1 101 ? -8.523 -0.835 -12.094 1 89.06 101 ASP B N 1
ATOM 1997 C CA . ASP B 1 101 ? -9.125 -1.712 -13.102 1 89.06 101 ASP B CA 1
ATOM 1998 C C . ASP B 1 101 ? -8.055 -2.502 -13.844 1 89.06 101 ASP B C 1
ATOM 2000 O O . ASP B 1 101 ? -7.332 -1.944 -14.68 1 89.06 101 ASP B O 1
ATOM 2004 N N . VAL B 1 102 ? -7.977 -3.713 -13.641 1 83.5 102 VAL B N 1
ATOM 2005 C CA . VAL B 1 102 ? -6.895 -4.531 -14.172 1 83.5 102 VAL B CA 1
ATOM 2006 C C . VAL B 1 102 ? -7.117 -4.781 -15.664 1 83.5 102 VAL B C 1
ATOM 2008 O O . VAL B 1 102 ? -6.172 -5.074 -16.406 1 83.5 102 VAL B O 1
ATOM 2011 N N . THR B 1 103 ? -8.328 -4.637 -16.125 1 81.75 103 THR B N 1
ATOM 2012 C CA . THR B 1 103 ? -8.664 -4.883 -17.516 1 81.75 103 THR B CA 1
ATOM 2013 C C . THR B 1 103 ? -8.148 -3.748 -18.406 1 81.75 103 THR B C 1
ATOM 2015 O O . THR B 1 103 ? -7.598 -3.994 -19.484 1 81.75 103 THR B O 1
ATOM 2018 N N . ASN B 1 104 ? -8.344 -2.598 -17.938 1 81.81 104 ASN B N 1
ATOM 2019 C CA . ASN B 1 104 ? -7.969 -1.461 -18.766 1 81.81 104 ASN B CA 1
ATOM 2020 C C . ASN B 1 104 ? -6.766 -0.717 -18.203 1 81.81 104 ASN B C 1
ATOM 2022 O O . ASN B 1 104 ? -6.355 0.314 -18.734 1 81.81 104 ASN B O 1
ATOM 2026 N N . ASN B 1 105 ? -6.203 -1.193 -17.094 1 81 105 ASN B N 1
ATOM 2027 C CA . 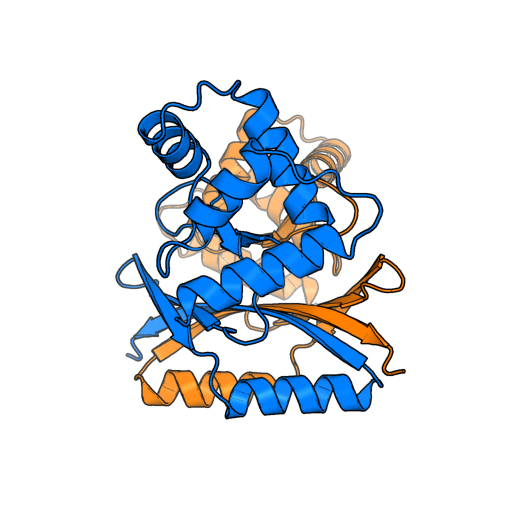ASN B 1 105 ? -5.039 -0.593 -16.438 1 81 105 ASN B CA 1
ATOM 2028 C C . ASN B 1 105 ? -5.297 0.864 -16.062 1 81 105 ASN B C 1
ATOM 2030 O O . ASN B 1 105 ? -4.496 1.743 -16.391 1 81 105 ASN B O 1
ATOM 2034 N N . LYS B 1 106 ? -6.418 1.066 -15.555 1 83.88 106 LYS B N 1
ATOM 2035 C CA . LYS B 1 106 ? -6.828 2.404 -15.133 1 83.88 106 LYS B CA 1
ATOM 2036 C C . LYS B 1 106 ? -6.984 2.484 -13.617 1 83.88 106 LYS B C 1
ATOM 2038 O O . LYS B 1 106 ? -7.508 1.562 -12.992 1 83.88 106 LYS B O 1
ATOM 2043 N N . LEU B 1 107 ? -6.496 3.529 -13.055 1 86.69 107 LEU B N 1
ATOM 2044 C CA . LEU B 1 107 ? -6.66 3.812 -11.633 1 86.69 107 LEU B CA 1
ATOM 2045 C C . LEU B 1 107 ? -7.734 4.871 -11.406 1 86.69 107 LEU B C 1
ATOM 2047 O O . LEU B 1 107 ? -7.656 5.969 -11.969 1 86.69 107 LEU B O 1
ATOM 2051 N N . ASP B 1 108 ? -8.773 4.523 -10.711 1 88.38 108 ASP B N 1
ATOM 2052 C CA . ASP B 1 108 ? -9.812 5.465 -10.32 1 88.38 108 ASP B CA 1
ATOM 2053 C C . ASP B 1 108 ? -9.781 5.715 -8.812 1 88.38 108 ASP B C 1
ATOM 2055 O O . ASP B 1 108 ? -9.695 4.773 -8.023 1 88.38 108 ASP B O 1
ATOM 2059 N N . LYS B 1 109 ? -9.859 6.996 -8.469 1 89.12 109 LYS B N 1
ATOM 2060 C CA . LYS B 1 109 ? -10.016 7.348 -7.059 1 89.12 109 LYS B CA 1
ATOM 2061 C C . LYS B 1 109 ? -11.477 7.629 -6.719 1 89.12 109 LYS B C 1
ATOM 2063 O O . LYS B 1 109 ? -12.117 8.461 -7.359 1 89.12 109 LYS B O 1
ATOM 2068 N N . VAL B 1 110 ? -11.93 6.91 -5.785 1 92.38 110 VAL B N 1
ATOM 2069 C CA . VAL B 1 110 ? -13.328 7.035 -5.387 1 92.38 110 VAL B CA 1
ATOM 2070 C C . VAL B 1 110 ? -13.422 7.281 -3.883 1 92.38 110 VAL B C 1
ATOM 2072 O O . VAL B 1 110 ? -12.703 6.656 -3.1 1 92.38 110 VAL B O 1
ATOM 2075 N N . ALA B 1 111 ? -14.328 8.25 -3.553 1 93.44 111 ALA B N 1
ATOM 2076 C CA . ALA B 1 111 ? -14.539 8.461 -2.123 1 93.44 111 ALA B CA 1
ATOM 2077 C C . ALA B 1 111 ? -14.898 7.152 -1.423 1 93.44 111 ALA B C 1
ATOM 2079 O O . ALA B 1 111 ? -15.648 6.336 -1.96 1 93.44 111 ALA B O 1
ATOM 2080 N N . LEU B 1 112 ? -14.289 6.957 -0.28 1 95.31 112 LEU B N 1
ATOM 2081 C CA . LEU B 1 112 ? -14.617 5.754 0.48 1 95.31 112 LEU B CA 1
ATOM 2082 C C . LEU B 1 112 ? -16.109 5.691 0.793 1 95.31 112 LEU B C 1
ATOM 2084 O O . LEU B 1 112 ? -16.625 6.551 1.505 1 95.31 112 LEU B O 1
ATOM 2088 N N . PRO B 1 113 ? -16.797 4.688 0.271 1 96.88 113 PRO B N 1
ATOM 2089 C CA . PRO B 1 113 ? -18.234 4.578 0.552 1 96.88 113 PRO B CA 1
ATOM 2090 C C . PRO B 1 113 ? -18.531 4.457 2.045 1 96.88 113 PRO B C 1
ATOM 2092 O O . PRO B 1 113 ? -17.812 3.777 2.771 1 96.88 113 PRO B O 1
ATOM 2095 N N . LYS B 1 114 ? -19.641 5.059 2.43 1 96.5 114 LYS B N 1
ATOM 2096 C CA . LYS B 1 114 ? -20.016 5.102 3.84 1 96.5 114 LYS B CA 1
ATOM 2097 C C . LYS B 1 114 ? -20.203 3.693 4.398 1 96.5 114 LYS B C 1
ATOM 2099 O O . LYS B 1 114 ? -19.859 3.428 5.555 1 96.5 114 LYS B O 1
ATOM 2104 N N . GLU B 1 115 ? -20.734 2.834 3.611 1 97.56 115 GLU B N 1
ATOM 2105 C CA . GLU B 1 115 ? -21 1.469 4.059 1 97.56 115 GLU B CA 1
ATOM 2106 C C . GLU B 1 115 ? -19.703 0.728 4.363 1 97.56 115 GLU B C 1
ATOM 2108 O O . GLU B 1 115 ? -19.641 -0.064 5.309 1 97.56 115 GLU B O 1
ATOM 2113 N N . ILE B 1 116 ? -18.703 0.925 3.578 1 98 116 ILE B N 1
ATOM 2114 C CA . ILE B 1 116 ? -17.406 0.296 3.814 1 98 116 ILE B CA 1
ATOM 2115 C C . ILE B 1 116 ? -16.766 0.903 5.059 1 98 116 ILE B C 1
ATOM 2117 O O . ILE B 1 116 ? -16.25 0.178 5.914 1 98 116 ILE B O 1
ATOM 2121 N N . GLU B 1 117 ? -16.766 2.191 5.141 1 97.62 117 GLU B N 1
ATOM 2122 C CA . GLU B 1 117 ? -16.219 2.861 6.316 1 97.62 117 GLU B CA 1
ATOM 2123 C C . GLU B 1 117 ? -16.906 2.369 7.594 1 97.62 117 GLU B C 1
ATOM 2125 O O . GLU B 1 117 ? -16.234 2.127 8.602 1 97.62 117 GLU B O 1
ATOM 2130 N N . LYS B 1 118 ? -18.188 2.295 7.52 1 97.94 118 LYS B N 1
ATOM 2131 C CA . LYS B 1 118 ? -18.938 1.829 8.68 1 97.94 118 LYS B CA 1
ATOM 2132 C C . LYS B 1 118 ? -18.516 0.418 9.078 1 97.94 118 LYS B C 1
ATOM 2134 O O . LYS B 1 118 ? -18.328 0.133 10.266 1 97.94 118 LYS B O 1
ATOM 2139 N N . ALA B 1 119 ? -18.469 -0.457 8.133 1 98.12 119 ALA B N 1
ATOM 2140 C CA . ALA B 1 119 ? -18.047 -1.826 8.422 1 98.12 119 ALA B CA 1
ATOM 2141 C C . ALA B 1 119 ? -16.672 -1.85 9.086 1 98.12 119 ALA B C 1
ATOM 2143 O O . ALA B 1 119 ? -16.438 -2.611 10.023 1 98.12 119 ALA B O 1
ATOM 2144 N N . ILE B 1 120 ? -15.734 -1.004 8.594 1 98 120 ILE B N 1
ATOM 2145 C CA . ILE B 1 120 ? -14.391 -0.921 9.148 1 98 120 ILE B CA 1
ATOM 2146 C C . ILE B 1 120 ? -14.453 -0.376 10.578 1 98 120 ILE B C 1
ATOM 2148 O O . ILE B 1 120 ? -13.82 -0.918 11.484 1 98 120 ILE B O 1
ATOM 2152 N N . THR B 1 121 ? -15.219 0.642 10.742 1 97.56 121 THR B N 1
ATOM 2153 C CA . THR B 1 121 ? -15.352 1.261 12.055 1 97.56 121 THR B CA 1
ATOM 2154 C C . THR B 1 121 ? -15.945 0.279 13.062 1 97.56 121 THR B C 1
ATOM 2156 O O . THR B 1 121 ? -15.508 0.207 14.211 1 97.56 121 THR B O 1
ATOM 2159 N N . ASP B 1 122 ? -16.969 -0.424 12.617 1 98.25 122 ASP B N 1
ATOM 2160 C CA . ASP B 1 122 ? -17.562 -1.438 13.484 1 98.25 122 ASP B CA 1
ATOM 2161 C C . ASP B 1 122 ? -16.531 -2.482 13.898 1 98.25 122 ASP B C 1
ATOM 2163 O O . ASP B 1 122 ? -16.484 -2.885 15.062 1 98.25 122 ASP B O 1
ATOM 2167 N N . PHE B 1 123 ? -15.805 -2.902 13.023 1 97.81 123 PHE B N 1
ATOM 2168 C CA . PHE B 1 123 ? -14.742 -3.867 13.289 1 97.81 123 PHE B CA 1
ATOM 2169 C C . PHE B 1 123 ? -13.742 -3.312 14.305 1 97.81 123 PHE B C 1
ATOM 2171 O O . PHE B 1 123 ? -13.383 -3.992 15.266 1 97.81 123 PHE B O 1
ATOM 2178 N N . LEU B 1 124 ? -13.266 -2.109 14.133 1 97.12 124 LEU B N 1
ATOM 2179 C CA . LEU B 1 124 ? -12.312 -1.479 15.031 1 97.12 124 LEU B CA 1
ATOM 2180 C 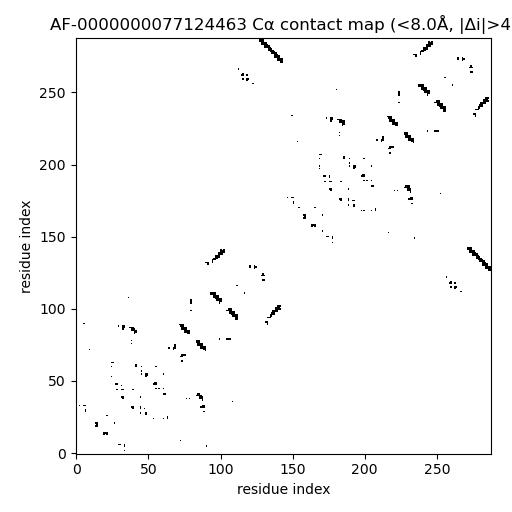C . LEU B 1 124 ? -12.922 -1.28 16.422 1 97.12 124 LEU B C 1
ATOM 2182 O O . LEU B 1 124 ? -12.234 -1.439 17.438 1 97.12 124 LEU B O 1
ATOM 2186 N N . ASP B 1 125 ? -14.195 -0.936 16.406 1 97.12 125 ASP B N 1
ATOM 2187 C CA . ASP B 1 125 ? -14.891 -0.739 17.688 1 97.12 125 ASP B CA 1
ATOM 2188 C C . ASP B 1 125 ? -14.859 -2.012 18.531 1 97.12 125 ASP B C 1
ATOM 2190 O O . ASP B 1 125 ? -14.68 -1.95 19.75 1 97.12 125 ASP B O 1
ATOM 2194 N N . SER B 1 126 ? -15.062 -3.062 17.859 1 96.44 126 SER B N 1
ATOM 2195 C CA . SER B 1 126 ? -15.062 -4.344 18.547 1 96.44 126 SER B CA 1
ATOM 2196 C C . SER B 1 126 ? -13.711 -4.625 19.203 1 96.44 126 SER B C 1
ATOM 2198 O O . SER B 1 126 ? -13.602 -5.484 20.078 1 96.44 126 SER B O 1
ATOM 2200 N N . LYS B 1 127 ? -12.719 -3.938 18.859 1 94.06 127 LYS B N 1
ATOM 2201 C CA . LYS B 1 127 ? -11.367 -4.102 19.406 1 94.06 127 LYS B CA 1
ATOM 2202 C C . LYS B 1 127 ? -10.953 -2.893 20.234 1 94.06 127 LYS B C 1
ATOM 2204 O O . LYS B 1 127 ? -9.797 -2.768 20.625 1 94.06 127 LYS B O 1
ATOM 2209 N N . ASN B 1 128 ? -11.852 -2.016 20.375 1 95.62 128 ASN B N 1
ATOM 2210 C CA . ASN B 1 128 ? -11.617 -0.771 21.109 1 95.62 128 ASN B CA 1
ATOM 2211 C C . ASN B 1 128 ? -10.547 0.078 20.438 1 95.62 128 ASN B C 1
ATOM 2213 O O . ASN B 1 128 ? -9.672 0.633 21.109 1 95.62 128 ASN B O 1
ATOM 2217 N N . LEU B 1 129 ? -10.625 0.141 19.125 1 96 129 LEU B N 1
ATOM 2218 C CA . LEU B 1 129 ? -9.695 0.93 18.312 1 96 129 LEU B CA 1
ATOM 2219 C C . LEU B 1 129 ? -10.445 1.978 17.5 1 96 129 LEU B C 1
ATOM 2221 O O . LEU B 1 129 ? -11.648 1.85 17.266 1 96 129 LEU B O 1
ATOM 2225 N N . THR B 1 130 ? -9.758 3.045 17.125 1 95.69 130 THR B N 1
ATOM 2226 C CA . THR B 1 130 ? -10.188 4.027 16.141 1 95.69 130 THR B CA 1
ATOM 2227 C C . THR B 1 130 ? -9.109 4.234 15.078 1 95.69 130 THR B C 1
ATOM 2229 O O . THR B 1 130 ? -7.914 4.109 15.367 1 95.69 130 THR B O 1
ATOM 2232 N N . TYR B 1 131 ? -9.547 4.52 13.891 1 94.5 131 TYR B N 1
ATOM 2233 C CA . TYR B 1 131 ? -8.539 4.621 12.844 1 94.5 131 TYR B CA 1
ATOM 2234 C C . TYR B 1 131 ? -7.965 6.031 12.773 1 94.5 131 TYR B C 1
ATOM 2236 O O . TYR B 1 131 ? -8.672 7.012 13.023 1 94.5 131 TYR B O 1
ATOM 2244 N N . GLU B 1 132 ? -6.699 6.09 12.461 1 89.62 132 GLU B N 1
ATOM 2245 C CA . GLU B 1 132 ? -6.051 7.34 12.062 1 89.62 132 GLU B CA 1
ATOM 2246 C C . GLU B 1 132 ? -6.004 7.477 10.547 1 89.62 132 GLU B C 1
ATOM 2248 O O . GLU B 1 132 ? -6.012 8.594 10.016 1 89.62 132 GLU B O 1
ATOM 2253 N N . ASN B 1 133 ? -5.941 6.371 9.883 1 90.75 133 ASN B N 1
ATOM 2254 C CA . ASN B 1 133 ? -5.922 6.305 8.422 1 90.75 133 ASN B CA 1
ATOM 2255 C C . ASN B 1 133 ? -6.418 4.953 7.918 1 90.75 133 ASN B C 1
ATOM 2257 O O . ASN B 1 133 ? -6.25 3.934 8.594 1 90.75 133 ASN B O 1
ATOM 2261 N N . ILE B 1 134 ? -7.094 4.977 6.812 1 93.94 134 ILE B N 1
ATOM 2262 C CA . ILE B 1 134 ? -7.527 3.773 6.105 1 93.94 134 ILE B CA 1
ATOM 2263 C C . ILE B 1 134 ? -7.012 3.805 4.668 1 93.94 134 ILE B C 1
ATOM 2265 O O . ILE B 1 134 ? -7.316 4.73 3.916 1 93.94 134 ILE B O 1
ATOM 2269 N N . LYS B 1 135 ? -6.23 2.873 4.316 1 91.38 135 LYS B N 1
ATOM 2270 C CA . LYS B 1 135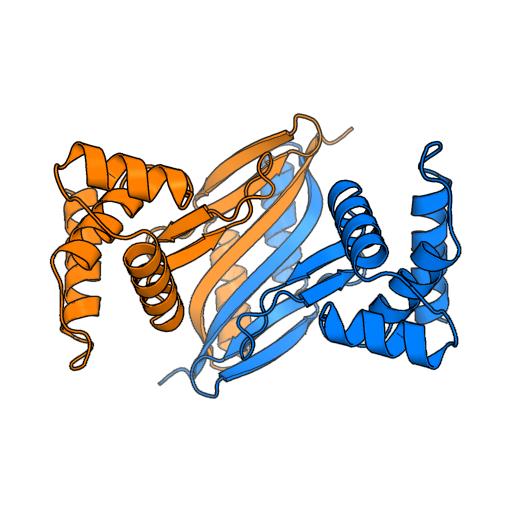 ? -5.777 2.695 2.939 1 91.38 135 LYS B CA 1
ATOM 2271 C C . LYS B 1 135 ? -6.422 1.466 2.307 1 91.38 135 LYS B C 1
ATOM 2273 O O . LYS B 1 135 ? -6.164 0.336 2.727 1 91.38 135 LYS B O 1
ATOM 2278 N N . LEU B 1 136 ? -7.219 1.765 1.342 1 94.69 136 LEU B N 1
ATOM 2279 C CA . LEU B 1 136 ? -7.922 0.685 0.658 1 94.69 136 LEU B CA 1
ATOM 2280 C C . LEU B 1 136 ? -7.633 0.713 -0.84 1 94.69 136 LEU B C 1
ATOM 2282 O O . LEU B 1 136 ? -8.016 1.659 -1.531 1 94.69 136 LEU B O 1
ATOM 2286 N N . ASP B 1 137 ? -6.902 -0.267 -1.305 1 92.25 137 ASP B N 1
ATOM 2287 C CA . ASP B 1 137 ? -6.664 -0.506 -2.725 1 92.25 137 ASP B CA 1
ATOM 2288 C C . ASP B 1 137 ? -7.434 -1.73 -3.213 1 92.25 137 ASP B C 1
ATOM 2290 O O . ASP B 1 137 ? -7.32 -2.812 -2.633 1 92.25 137 ASP B O 1
ATOM 2294 N N . ILE B 1 138 ? -8.148 -1.551 -4.277 1 94.06 138 ILE B N 1
ATOM 2295 C CA . ILE B 1 138 ? -8.898 -2.67 -4.844 1 94.06 138 ILE B CA 1
ATOM 2296 C C . ILE B 1 138 ? -8.484 -2.883 -6.297 1 94.06 138 ILE B C 1
ATOM 2298 O O . ILE B 1 138 ? -8.516 -1.948 -7.102 1 94.06 138 ILE B O 1
ATOM 2302 N N . TYR B 1 139 ? -8.016 -4.016 -6.574 1 91.31 139 TYR B N 1
ATOM 2303 C CA . TYR B 1 139 ? -7.781 -4.449 -7.945 1 91.31 139 TYR B CA 1
ATOM 2304 C C . TYR B 1 139 ? -8.984 -5.211 -8.492 1 91.31 139 TYR B C 1
ATOM 2306 O O . TYR B 1 139 ? -9.32 -6.285 -7.988 1 91.31 139 TYR B O 1
ATOM 2314 N N . ALA B 1 140 ? -9.578 -4.574 -9.492 1 94 140 ALA B N 1
ATOM 2315 C CA . ALA B 1 140 ? -10.875 -5.105 -9.922 1 94 140 ALA B CA 1
ATOM 2316 C C . ALA B 1 140 ? -10.922 -5.281 -11.438 1 94 140 ALA B C 1
ATOM 2318 O O . ALA B 1 140 ? -10.078 -4.746 -12.156 1 94 140 ALA B O 1
ATOM 2319 N N . LYS B 1 141 ? -11.82 -6.09 -11.883 1 93.25 141 LYS B N 1
ATOM 2320 C CA . LYS B 1 141 ? -12.102 -6.305 -13.297 1 93.25 141 LYS B CA 1
ATOM 2321 C C . LYS B 1 141 ? -13.609 -6.332 -13.555 1 93.25 141 LYS B C 1
ATOM 2323 O O . LYS B 1 141 ? -14.398 -6.527 -12.633 1 93.25 141 LYS B O 1
ATOM 2328 N N . LYS B 1 142 ? -13.914 -6.07 -14.812 1 92.06 142 LYS B N 1
ATOM 2329 C CA . LYS B 1 142 ? -15.328 -6.109 -15.188 1 92.06 142 LYS B CA 1
ATOM 2330 C C . LYS B 1 142 ? -15.898 -7.52 -15.039 1 92.06 142 LYS B C 1
ATOM 2332 O O . LYS B 1 142 ? -15.234 -8.5 -15.375 1 92.06 142 LYS B O 1
ATOM 2337 N N . LYS B 1 143 ? -17.109 -7.5 -14.422 1 89.06 143 LYS B N 1
ATOM 2338 C CA . LYS B 1 143 ? -17.812 -8.781 -14.352 1 89.06 143 LYS B CA 1
ATOM 2339 C C . LYS B 1 143 ? -18.125 -9.32 -15.742 1 89.06 143 LYS B C 1
ATOM 2341 O O . LYS B 1 143 ? -18.453 -8.555 -16.656 1 89.06 143 LYS B O 1
ATOM 2346 N N . LYS B 1 144 ? -17.672 -10.672 -16.016 1 76.69 144 LYS B N 1
ATOM 2347 C CA . LYS B 1 144 ? -18.062 -11.281 -17.281 1 76.69 144 LYS B CA 1
ATOM 2348 C C . LYS B 1 144 ? -19.578 -11.406 -17.391 1 76.69 144 LYS B C 1
ATOM 2350 O O . LYS B 1 144 ? -20.266 -11.539 -16.375 1 76.69 144 LYS B O 1
#

Secondary structure (DSSP, 8-state):
-HHHHHHHHHHHHHHHSTT----HHHHHHHHHHHSSSSPEEHHHHHHHHHHTT----HHHHHHHHHHHHHTTSEEEEE-SS-SSEEEEE--GGG-EEEEEETTTTEEEEEEPPHHHHHHHHHHHHTTTEEEEEEEEEEEEEE--/-HHHHHHHHHHHHHHHSTT----HHHHHHHHHHHSSSSPEEHHHHHHHHHHTT----HHHHHHHHHHHHHTTSEEEEE-SS-SSEEEEE--GGG-EEEEEETTTTEEEEEEPPHHHHHHHHHHHHTTTEEEEEEEEEEEEEE--

Foldseek 3Di:
DVLVVLLVVLVVLQVVVVPRPDDPLLSLQQNQQSPDPDFAFLVSSCVSCVVVVHDDDSVVSVVSVVVCVVSQQKDWDDQLPDPTITIHGFDPVFAWEFEAEPVVSDTDTGGDDPVNVVVVQVVQVVVPHDDPGDYHYHYDYDDD/DVLVVLLVVLVVLQVVVVPRPDDPLLSLQQNQQSPDPDFAFLVSSCVSCVVVVHDDDSVVSVVSVVVCVVSQQKDWDDQLPDPTITIHGFDPVFAWEFEAEPVVRDTDTGGDDPVNVVVVQVVQVVVPHDDPGDYHYHYDYDDD

InterPro domains:
  IPR002481 Ferric-uptake regulator [PF01475] (18-139)
  IPR002481 Ferric-uptake regulator [PTHR33202] (12-138)
  IPR036388 Winged helix-like DNA-binding domain superfamily [G3DSA:1.10.10.10] (2-90)
  IPR036390 Winged helix DNA-binding domain superfamily [SSF46785] (12-141)

Radius of gyration: 20.08 Å; Cα contacts (8 Å, |Δi|>4): 402; chains: 2; bounding box: 46×58×46 Å